Protein AF-A0A9E5TM73-F1 (afdb_monomer_lite)

Foldseek 3Di:
DDDDDDDDDDDDDDDDDDDDDDDDDDPDPDDPWQVVVVVVVVPDPPPDPPPFDDAAAPALPPDPDCVAQFPVGQLAQDLPPLDRGDVVSLVVVLSHQEYECQVLQPLQVCQDLVPDCQEQVPDDDSPDSGSNNPDVLVVLSSCQSSVHAYEYEDRQNHDLVNLLVSLQSCVVRHDLQHAYEYAHGPPLLDVVGNSVVVLLVVLVVVCVDPDSNLSSLCSRLLVLLSSLVSNCVNCPVNCVVHYAREYEDEQLCVVSVVSSVVQLVDCVSRVVSDDGQAYEYEQEFQQPPLEPVSSVVRVVVSVVSQVNVVVSCVVVNHHYYYNHYTYDHDDDNRPDDD

pLDDT: mean 77.12, std 26.38, range [19.75, 98.81]

Structure (mmCIF, N/CA/C/O backbone):
data_AF-A0A9E5TM73-F1
#
_entry.id   AF-A0A9E5TM73-F1
#
loop_
_atom_site.group_PDB
_atom_site.id
_atom_site.type_symbol
_atom_site.label_atom_id
_atom_site.label_alt_id
_atom_site.label_comp_id
_atom_site.label_asym_id
_atom_site.label_entity_id
_atom_site.label_seq_id
_atom_site.pdbx_PDB_ins_code
_atom_site.Cartn_x
_atom_site.Cartn_y
_atom_site.Cartn_z
_atom_site.occupancy
_atom_site.B_iso_or_equiv
_atom_site.auth_seq_id
_atom_site.auth_comp_id
_atom_site.auth_asym_id
_atom_site.auth_atom_id
_atom_site.pdbx_PDB_model_num
ATOM 1 N N . MET A 1 1 ? -26.663 26.015 -1.035 1.00 22.83 1 MET A N 1
ATOM 2 C CA . MET A 1 1 ? -25.760 27.179 -0.916 1.00 22.83 1 MET A CA 1
ATOM 3 C C . MET A 1 1 ? -24.395 26.638 -0.521 1.00 22.83 1 MET A C 1
ATOM 5 O O . MET A 1 1 ? -24.107 26.565 0.666 1.00 22.83 1 MET A O 1
ATOM 9 N N . SER A 1 2 ? -23.625 26.147 -1.497 1.00 20.02 2 SER A N 1
ATOM 10 C CA . SER A 1 2 ? -22.231 25.746 -1.288 1.00 20.02 2 SER A CA 1
ATOM 11 C C . SER A 1 2 ? -21.389 27.013 -1.160 1.00 20.02 2 SER A C 1
ATOM 13 O O . SER A 1 2 ? -21.605 27.988 -1.882 1.00 20.02 2 SER A O 1
ATOM 15 N N . ARG A 1 3 ? -20.498 27.046 -0.172 1.00 20.12 3 ARG A N 1
ATOM 16 C CA . ARG A 1 3 ? -19.469 28.076 -0.052 1.00 20.12 3 ARG A CA 1
ATOM 17 C C . ARG A 1 3 ? -18.164 27.428 -0.475 1.00 20.12 3 ARG A C 1
ATOM 19 O O . ARG A 1 3 ? -17.442 26.898 0.358 1.00 20.12 3 ARG A O 1
ATOM 26 N N . ASP A 1 4 ? -17.924 27.457 -1.774 1.00 20.89 4 ASP A N 1
ATOM 27 C CA . ASP A 1 4 ? -16.650 27.079 -2.365 1.00 20.89 4 ASP A CA 1
ATOM 28 C C . ASP A 1 4 ? -15.688 28.258 -2.152 1.00 20.89 4 ASP A C 1
ATOM 30 O O . ASP A 1 4 ? -15.852 29.334 -2.734 1.00 20.89 4 ASP A O 1
ATOM 34 N N . CYS A 1 5 ? -14.734 28.106 -1.232 1.00 19.75 5 CYS A N 1
ATOM 35 C CA . CYS A 1 5 ? -13.672 29.088 -1.027 1.00 19.75 5 CYS A CA 1
ATOM 36 C C . CYS A 1 5 ? -12.605 28.904 -2.111 1.00 19.75 5 CYS A C 1
ATOM 38 O O . CYS A 1 5 ? -11.682 28.111 -1.959 1.00 19.75 5 CYS A O 1
ATOM 40 N N . PHE A 1 6 ? -12.727 29.664 -3.197 1.00 20.22 6 PHE A N 1
ATOM 41 C CA . PHE A 1 6 ? -11.641 29.884 -4.148 1.00 20.22 6 PHE A CA 1
ATOM 42 C C . PHE A 1 6 ? -10.677 30.936 -3.588 1.00 20.22 6 PHE A C 1
ATOM 44 O O . PHE A 1 6 ? -11.097 32.043 -3.249 1.00 20.22 6 PHE A O 1
ATOM 51 N N . VAL A 1 7 ? -9.383 30.624 -3.538 1.00 21.64 7 VAL A N 1
ATOM 52 C CA . VAL A 1 7 ? -8.328 31.632 -3.370 1.00 21.64 7 VAL A CA 1
ATOM 53 C C . VAL A 1 7 ? -7.552 31.701 -4.681 1.00 21.64 7 VAL A C 1
ATOM 55 O O . VAL A 1 7 ? -6.692 30.870 -4.956 1.00 21.64 7 VAL A O 1
ATOM 58 N N . CYS A 1 8 ? -7.885 32.691 -5.509 1.00 20.03 8 CYS A N 1
ATOM 59 C CA . CYS A 1 8 ? -7.082 33.074 -6.667 1.00 20.03 8 CYS A CA 1
ATOM 60 C C . CYS A 1 8 ? -5.959 34.005 -6.193 1.00 20.03 8 CYS A C 1
ATOM 62 O O . CYS A 1 8 ? -6.248 35.040 -5.594 1.00 20.03 8 CYS A O 1
ATOM 64 N N . TYR A 1 9 ? -4.699 33.676 -6.484 1.00 22.72 9 TYR A N 1
ATOM 65 C CA . TYR A 1 9 ? -3.576 34.595 -6.281 1.00 22.72 9 TYR A CA 1
ATOM 66 C C . TYR A 1 9 ? -3.226 35.281 -7.608 1.00 22.72 9 TYR A C 1
ATOM 68 O O . TYR A 1 9 ? -2.842 34.616 -8.574 1.00 22.72 9 TYR A O 1
ATOM 76 N N . THR A 1 10 ? -3.369 36.606 -7.665 1.00 21.81 10 THR A N 1
ATOM 77 C CA . THR A 1 10 ? -2.866 37.454 -8.759 1.00 21.81 10 THR A CA 1
ATOM 78 C C . THR A 1 10 ? -1.525 38.087 -8.360 1.00 21.81 10 THR A C 1
ATOM 80 O O . THR A 1 10 ? -1.358 38.428 -7.192 1.00 21.81 10 THR A O 1
ATOM 83 N N . PRO A 1 11 ? -0.558 38.257 -9.281 1.00 25.53 11 PRO A N 1
ATOM 84 C CA . PRO A 1 11 ? 0.863 38.382 -8.947 1.00 25.53 11 PRO A CA 1
ATOM 85 C C . PRO A 1 11 ? 1.368 39.824 -8.753 1.00 25.53 11 PRO A C 1
ATOM 87 O O . PRO A 1 11 ? 2.535 40.101 -9.008 1.00 25.53 11 PRO A O 1
ATOM 90 N N . GLU A 1 12 ? 0.535 40.751 -8.292 1.00 25.98 12 GLU A N 1
ATOM 91 C CA . GLU A 1 12 ? 0.949 42.145 -8.091 1.00 25.98 12 GLU A CA 1
ATOM 92 C C . GLU A 1 12 ? 0.552 42.615 -6.693 1.00 25.98 12 GLU A C 1
ATOM 94 O O . GLU A 1 12 ? -0.538 43.135 -6.510 1.00 25.98 12 GLU A O 1
ATOM 99 N N . GLU A 1 13 ? 1.416 42.358 -5.708 1.00 25.88 13 GLU A N 1
ATOM 100 C CA . GLU A 1 13 ? 1.739 43.244 -4.575 1.00 25.88 13 GLU A CA 1
ATOM 101 C C . GLU A 1 13 ? 2.661 42.489 -3.601 1.00 25.88 13 GLU A C 1
ATOM 103 O O . GLU A 1 13 ? 2.323 41.442 -3.050 1.00 25.88 13 GLU A O 1
ATOM 108 N N . HIS A 1 14 ? 3.876 43.012 -3.441 1.00 32.72 14 HIS A N 1
ATOM 109 C CA . HIS A 1 14 ? 4.828 42.569 -2.432 1.00 32.72 14 HIS A CA 1
ATOM 110 C C . HIS A 1 14 ? 4.397 43.081 -1.052 1.00 32.72 14 HIS A C 1
ATOM 112 O O . HIS A 1 14 ? 4.092 44.261 -0.900 1.00 32.72 14 HIS A O 1
ATOM 118 N N . ASP A 1 15 ? 4.479 42.186 -0.068 1.00 30.39 15 ASP A N 1
ATOM 119 C CA . ASP A 1 15 ? 4.420 42.416 1.375 1.00 30.39 15 ASP A CA 1
ATOM 120 C C . ASP A 1 15 ? 3.110 42.959 1.989 1.00 30.39 15 ASP A C 1
ATOM 122 O O . ASP A 1 15 ? 2.537 43.969 1.597 1.00 30.39 15 ASP A O 1
ATOM 126 N N . VAL A 1 16 ? 2.744 42.317 3.110 1.00 24.86 16 VAL A N 1
ATOM 127 C CA . VAL A 1 16 ? 1.696 42.642 4.101 1.00 24.86 16 VAL A CA 1
ATOM 128 C C . VAL A 1 16 ? 0.337 41.943 3.911 1.00 24.86 16 VAL A C 1
ATOM 130 O O . VAL A 1 16 ? -0.612 42.472 3.338 1.00 24.86 16 VAL A O 1
ATOM 133 N N . MET A 1 17 ? 0.173 40.803 4.594 1.00 27.42 17 MET A N 1
ATOM 134 C CA . MET A 1 17 ? -1.145 40.260 4.941 1.00 27.42 17 MET A CA 1
ATOM 135 C C . MET A 1 17 ? -1.747 41.101 6.086 1.00 27.42 17 MET A C 1
ATOM 137 O O . MET A 1 17 ? -1.344 40.985 7.244 1.00 27.42 17 MET A O 1
ATOM 141 N N . ARG A 1 18 ? -2.699 41.994 5.778 1.00 21.70 18 ARG A N 1
ATOM 142 C CA . ARG A 1 18 ? -3.493 42.706 6.796 1.00 21.70 18 ARG A CA 1
ATOM 143 C C . ARG A 1 18 ? -4.677 41.846 7.229 1.00 21.70 18 ARG A C 1
ATOM 145 O O . ARG A 1 18 ? -5.635 41.693 6.479 1.00 21.70 18 ARG A O 1
ATOM 152 N N . ILE A 1 19 ? -4.650 41.368 8.471 1.00 29.66 19 ILE A N 1
ATOM 153 C CA . ILE A 1 19 ? -5.832 40.828 9.153 1.00 29.66 19 ILE A CA 1
ATOM 154 C C . ILE A 1 19 ? -6.394 41.941 10.045 1.00 29.66 19 ILE A C 1
ATOM 156 O O . ILE A 1 19 ? -5.686 42.510 10.878 1.00 29.66 19 ILE A O 1
ATOM 160 N N . GLY A 1 20 ? -7.654 42.313 9.817 1.00 23.33 20 GLY A N 1
ATOM 161 C CA . GLY A 1 20 ? -8.336 43.377 10.550 1.00 23.33 20 GLY A CA 1
ATOM 162 C C . GLY A 1 20 ? -8.485 43.077 12.047 1.00 23.33 20 GLY A C 1
ATOM 163 O O . GLY A 1 20 ? -8.916 41.997 12.432 1.00 23.33 20 GLY A O 1
ATOM 164 N N . ASN A 1 21 ? -8.161 44.097 12.848 1.00 24.83 21 ASN A N 1
ATOM 165 C CA . ASN A 1 21 ? -8.381 44.292 14.285 1.00 24.83 21 ASN A CA 1
ATOM 166 C C . ASN A 1 21 ? -7.853 43.229 15.266 1.00 24.83 21 ASN A C 1
ATOM 168 O O . ASN A 1 21 ? -8.604 42.505 15.908 1.00 24.83 21 ASN A O 1
ATOM 172 N N . GLY A 1 22 ? -6.549 43.341 15.537 1.00 30.34 22 GLY A N 1
ATOM 173 C CA . GLY A 1 22 ? -6.088 43.547 16.912 1.00 30.34 22 GLY A CA 1
ATOM 174 C C . GLY A 1 22 ? -5.935 42.304 17.779 1.00 30.34 22 GLY A C 1
ATOM 175 O O . GLY A 1 22 ? -6.612 42.193 18.794 1.00 30.34 22 GLY A O 1
ATOM 176 N N . SER A 1 23 ? -4.989 41.430 17.433 1.00 23.12 23 SER A N 1
ATOM 177 C CA . SER A 1 23 ? -4.143 40.670 18.372 1.00 23.12 23 SER A CA 1
ATOM 178 C C . SER A 1 23 ? -3.003 40.008 17.593 1.00 23.12 23 SER A C 1
ATOM 180 O O . SER A 1 23 ? -3.211 39.467 16.512 1.00 23.12 23 SER A O 1
ATOM 182 N N . VAL A 1 24 ? -1.780 40.102 18.117 1.00 25.86 24 VAL A N 1
ATOM 183 C CA . VAL A 1 24 ? -0.558 39.564 17.503 1.00 25.86 24 VAL A CA 1
ATOM 184 C C . VAL A 1 24 ? -0.622 38.034 17.518 1.00 25.86 24 VAL A C 1
ATOM 186 O O . VAL A 1 24 ? -0.497 37.429 18.581 1.00 25.86 24 VAL A O 1
ATOM 189 N N . ALA A 1 25 ? -0.810 37.400 16.360 1.00 23.27 25 ALA A N 1
ATOM 190 C CA . ALA A 1 25 ? -0.702 35.951 16.229 1.00 23.27 25 ALA A CA 1
ATOM 191 C C . ALA A 1 25 ? 0.752 35.576 15.914 1.00 23.27 25 ALA A C 1
ATOM 193 O O . ALA A 1 25 ? 1.298 35.954 14.877 1.00 23.27 25 ALA A O 1
ATOM 194 N N . ARG A 1 26 ? 1.389 34.832 16.826 1.00 23.28 26 ARG A N 1
ATOM 195 C CA . ARG A 1 26 ? 2.590 34.055 16.508 1.00 23.28 26 ARG A CA 1
ATOM 196 C C . ARG A 1 26 ? 2.224 33.111 15.367 1.00 23.28 26 ARG A C 1
ATOM 198 O O . ARG A 1 26 ? 1.316 32.304 15.525 1.00 23.28 26 ARG A O 1
ATOM 205 N N . VAL A 1 27 ? 2.925 33.228 14.245 1.00 24.06 27 VAL A N 1
ATOM 206 C CA . VAL A 1 27 ? 2.837 32.288 13.126 1.00 24.06 27 VAL A CA 1
ATOM 207 C C . VAL A 1 27 ? 3.314 30.930 13.638 1.00 24.06 27 VAL A C 1
ATOM 209 O O . VAL A 1 27 ? 4.510 30.704 13.819 1.00 24.06 27 VAL A O 1
ATOM 212 N N . THR A 1 28 ? 2.373 30.053 13.972 1.00 23.91 28 THR A N 1
ATOM 213 C CA . THR A 1 28 ? 2.652 28.651 14.269 1.00 23.91 28 THR A CA 1
ATOM 214 C C . THR A 1 28 ? 2.965 27.928 12.964 1.00 23.91 28 THR A C 1
ATOM 216 O O . THR A 1 28 ? 2.213 28.007 11.994 1.00 23.91 28 THR A O 1
ATOM 219 N N . LYS A 1 29 ? 4.127 27.266 12.961 1.00 29.50 29 LYS A N 1
ATOM 220 C CA . LYS A 1 29 ? 4.599 26.303 11.960 1.00 29.50 29 LYS A CA 1
ATOM 221 C C . LYS A 1 29 ? 3.460 25.350 11.567 1.00 29.50 29 LYS A C 1
ATOM 223 O O . LYS A 1 29 ? 2.800 24.831 12.459 1.00 29.50 29 LYS A O 1
ATOM 228 N N . GLY A 1 30 ? 3.240 25.135 10.270 1.00 29.09 30 GLY A N 1
ATOM 229 C CA . GLY A 1 30 ? 2.334 24.081 9.788 1.00 29.09 30 GLY A CA 1
ATOM 230 C C . GLY A 1 30 ? 1.572 24.381 8.495 1.00 29.09 30 GLY A C 1
ATOM 231 O O . GLY A 1 30 ? 1.134 23.452 7.834 1.00 29.09 30 GLY A O 1
ATOM 232 N N . LEU A 1 31 ? 1.435 25.647 8.080 1.00 30.66 31 LEU A N 1
ATOM 233 C CA . LEU A 1 31 ? 0.553 25.996 6.948 1.00 30.66 31 LEU A CA 1
ATOM 234 C C . LEU A 1 31 ? 1.250 26.193 5.587 1.00 30.66 31 LEU A C 1
ATOM 236 O O . LEU A 1 31 ? 0.582 26.515 4.608 1.00 30.66 31 LEU A O 1
ATOM 240 N N . PHE A 1 32 ? 2.576 26.046 5.503 1.00 28.55 32 PHE A N 1
ATOM 241 C CA . PHE A 1 32 ? 3.330 26.390 4.284 1.00 28.55 32 PHE A CA 1
ATOM 242 C C . PHE A 1 32 ? 3.637 25.199 3.358 1.00 28.55 32 PHE A C 1
ATOM 244 O O . PHE A 1 32 ? 3.937 25.415 2.189 1.00 28.55 32 PHE A O 1
ATOM 251 N N . VAL A 1 33 ? 3.512 23.959 3.843 1.00 34.06 33 VAL A N 1
ATOM 252 C CA . VAL A 1 33 ? 4.102 22.771 3.193 1.00 34.06 33 VAL A CA 1
ATOM 253 C C . VAL A 1 33 ? 3.207 22.140 2.111 1.00 34.06 33 VAL A C 1
ATOM 255 O O . VAL A 1 33 ? 3.716 21.536 1.174 1.00 34.06 33 VAL A O 1
ATOM 258 N N . LEU A 1 34 ? 1.883 22.341 2.145 1.00 33.16 34 LEU A N 1
ATOM 259 C CA . LEU A 1 34 ? 0.960 21.717 1.173 1.00 33.16 34 LEU A CA 1
ATOM 260 C C . LEU A 1 34 ? 0.452 22.673 0.076 1.00 33.16 34 LEU A C 1
ATOM 262 O O . LEU A 1 34 ? -0.030 22.248 -0.974 1.00 33.16 34 LEU A O 1
ATOM 266 N N . SER A 1 35 ? 0.574 23.981 0.302 1.00 31.80 35 SER A N 1
ATOM 267 C CA . SER A 1 35 ? -0.001 25.030 -0.550 1.00 31.80 35 SER A CA 1
ATOM 268 C C . SER A 1 35 ? 0.623 25.079 -1.949 1.00 31.80 35 SER A C 1
ATOM 270 O O . SER A 1 35 ? -0.026 25.501 -2.902 1.00 31.80 35 SER A O 1
ATOM 272 N N . VAL A 1 36 ? 1.878 24.644 -2.093 1.00 31.69 36 VAL A N 1
ATOM 273 C CA . VAL A 1 36 ? 2.637 24.773 -3.348 1.00 31.69 36 VAL A CA 1
ATOM 274 C C . VAL A 1 36 ? 2.228 23.717 -4.385 1.00 31.69 36 VAL A C 1
ATOM 276 O O . VAL A 1 36 ? 2.100 24.049 -5.564 1.00 31.69 36 VAL A O 1
ATOM 279 N N . LEU A 1 37 ? 1.910 22.487 -3.963 1.00 32.47 37 LEU A N 1
ATOM 280 C CA . LEU A 1 37 ? 1.469 21.416 -4.871 1.00 32.47 37 LEU A CA 1
ATOM 281 C C . LEU A 1 37 ? 0.062 21.669 -5.436 1.00 32.47 37 LEU A C 1
ATOM 283 O O . LEU A 1 37 ? -0.178 21.455 -6.626 1.00 32.47 37 LEU A O 1
ATOM 287 N N . VAL A 1 38 ? -0.846 22.212 -4.616 1.00 33.12 38 VAL A N 1
ATOM 288 C CA . VAL A 1 38 ? -2.198 22.583 -5.064 1.00 33.12 38 VAL A CA 1
ATOM 289 C C . VAL A 1 38 ? -2.146 23.756 -6.050 1.00 33.12 38 VAL A C 1
ATOM 291 O O . VAL A 1 38 ? -2.847 23.741 -7.056 1.00 33.12 38 VAL A O 1
ATOM 294 N N . VAL A 1 39 ? -1.283 24.756 -5.832 1.00 29.34 39 VAL A N 1
ATOM 295 C CA . VAL A 1 39 ? -1.221 25.950 -6.700 1.00 29.34 39 VAL A CA 1
ATOM 296 C C . VAL A 1 39 ? -0.604 25.652 -8.075 1.00 29.34 39 VAL A C 1
ATOM 298 O O . VAL A 1 39 ? -1.011 26.259 -9.068 1.00 29.34 39 VAL A O 1
ATOM 301 N N . ALA A 1 40 ? 0.320 24.694 -8.174 1.00 28.70 40 ALA A N 1
ATOM 302 C CA . ALA A 1 40 ? 0.932 24.318 -9.450 1.00 28.70 40 ALA A CA 1
ATOM 303 C C . ALA A 1 40 ? -0.016 23.512 -10.355 1.00 28.70 40 ALA A C 1
ATOM 305 O O . ALA A 1 40 ? -0.070 23.755 -11.562 1.00 28.70 40 ALA A O 1
ATOM 306 N N . CYS A 1 41 ? -0.842 22.639 -9.767 1.00 29.48 41 CYS A N 1
ATOM 307 C CA . CYS A 1 41 ? -1.842 21.859 -10.503 1.00 29.48 41 CYS A CA 1
ATOM 308 C C . CYS A 1 41 ? -3.030 22.704 -11.004 1.00 29.48 41 CYS A C 1
ATOM 310 O O . CYS A 1 41 ? -3.736 22.286 -11.915 1.00 29.48 41 CYS A O 1
ATOM 312 N N . VAL A 1 42 ? -3.238 23.912 -10.464 1.00 29.97 42 VAL A N 1
ATOM 313 C CA . VAL A 1 42 ? -4.341 24.817 -10.854 1.00 29.97 42 VAL A CA 1
ATOM 314 C C . VAL A 1 42 ? -4.009 25.660 -12.101 1.00 29.97 42 VAL A C 1
ATOM 316 O O . VAL A 1 42 ? -4.908 26.244 -12.706 1.00 29.97 42 VAL A O 1
ATOM 319 N N . ARG A 1 43 ? -2.740 25.724 -12.539 1.00 26.42 43 ARG A N 1
ATOM 320 C CA . ARG A 1 43 ? -2.352 26.466 -13.762 1.00 26.42 43 ARG A CA 1
ATOM 321 C C . ARG A 1 43 ? -2.387 25.643 -15.050 1.00 26.42 43 ARG A C 1
ATOM 323 O O . ARG A 1 43 ? -2.398 26.241 -16.126 1.00 26.42 43 ARG A O 1
ATOM 330 N N . ALA A 1 44 ? -2.447 24.317 -14.965 1.00 27.25 44 ALA A N 1
ATOM 331 C CA . ALA A 1 44 ? -2.786 23.467 -16.102 1.00 27.25 44 ALA A CA 1
ATOM 332 C C . ALA A 1 44 ? -4.303 23.215 -16.082 1.00 27.25 44 ALA A C 1
ATOM 334 O O . ALA A 1 44 ? -4.854 22.988 -15.005 1.00 27.25 44 ALA A O 1
ATOM 335 N N . PRO A 1 45 ? -5.017 23.255 -17.220 1.00 23.77 45 PRO A N 1
ATOM 336 C CA . PRO A 1 45 ? -6.432 22.913 -17.257 1.00 23.77 45 PRO A CA 1
ATOM 337 C C . PRO A 1 45 ? -6.588 21.395 -17.077 1.00 23.77 45 PRO A C 1
ATOM 339 O O . PRO A 1 45 ? -6.854 20.669 -18.029 1.00 23.77 45 PRO A O 1
ATOM 342 N N . LEU A 1 46 ? -6.424 20.906 -15.848 1.00 31.41 46 LEU A N 1
ATOM 343 C CA . LEU A 1 46 ? -6.849 19.575 -15.434 1.00 31.41 46 LEU A CA 1
ATOM 344 C C . LEU A 1 46 ? -8.365 19.625 -15.240 1.00 31.41 46 LEU A C 1
ATOM 346 O O . LEU A 1 46 ? -8.887 19.725 -14.132 1.00 31.41 46 LEU A O 1
ATOM 350 N N . ALA A 1 47 ? -9.096 19.625 -16.351 1.00 24.42 47 ALA A N 1
ATOM 351 C CA . ALA A 1 47 ? -10.526 19.394 -16.309 1.00 24.42 47 ALA A CA 1
ATOM 352 C C . ALA A 1 47 ? -10.754 17.951 -15.816 1.00 24.42 47 ALA A C 1
ATOM 354 O O . ALA A 1 47 ? -10.445 17.009 -16.540 1.00 24.42 47 ALA A O 1
ATOM 355 N N . HIS A 1 48 ? -11.342 17.813 -14.621 1.00 25.41 48 HIS A N 1
ATOM 356 C CA . HIS A 1 48 ? -11.859 16.574 -14.002 1.00 25.41 48 HIS A CA 1
ATOM 357 C C . HIS A 1 48 ? -10.906 15.714 -13.150 1.00 25.41 48 HIS A C 1
ATOM 359 O O . HIS A 1 48 ? -11.214 14.550 -12.905 1.00 25.41 48 HIS A O 1
ATOM 365 N N . ALA A 1 49 ? -9.809 16.257 -12.616 1.00 27.03 49 ALA A N 1
ATOM 366 C CA . ALA A 1 49 ? -9.083 15.564 -11.548 1.00 27.03 49 ALA A CA 1
ATOM 367 C C . ALA A 1 49 ? -9.697 15.908 -10.176 1.00 27.03 49 ALA A C 1
ATOM 369 O O . ALA A 1 49 ? -9.341 16.918 -9.572 1.00 27.03 49 ALA A O 1
ATOM 370 N N . ASP A 1 50 ? -10.610 15.070 -9.679 1.00 25.88 50 ASP A N 1
ATOM 371 C CA . ASP A 1 50 ? -10.991 15.046 -8.258 1.00 25.88 50 ASP A CA 1
ATOM 372 C C . ASP A 1 50 ? -9.790 14.541 -7.428 1.00 25.88 50 ASP A C 1
ATOM 374 O O . ASP A 1 50 ? -9.760 13.401 -6.972 1.00 25.88 50 ASP A O 1
ATOM 378 N N . MET A 1 51 ? -8.752 15.365 -7.250 1.00 27.23 51 MET A N 1
ATOM 379 C CA . MET A 1 51 ? -7.722 15.111 -6.239 1.00 27.23 51 MET A CA 1
ATOM 380 C C . MET A 1 51 ? -8.184 15.712 -4.913 1.00 27.23 51 MET A C 1
ATOM 382 O O . MET A 1 51 ? -7.971 16.892 -4.631 1.00 27.23 51 MET A O 1
ATOM 386 N N . SER A 1 52 ? -8.852 14.900 -4.094 1.00 29.34 52 SER A N 1
ATOM 387 C CA . SER A 1 52 ? -9.128 15.238 -2.698 1.00 29.34 52 SER A CA 1
ATOM 388 C C . SER A 1 52 ? -7.813 15.385 -1.928 1.00 29.34 52 SER A C 1
ATOM 390 O O . SER A 1 52 ? -6.939 14.525 -2.016 1.00 29.34 52 SER A O 1
ATOM 392 N N . VAL A 1 53 ? -7.683 16.470 -1.163 1.00 35.31 53 VAL A N 1
ATOM 393 C CA . VAL A 1 53 ? -6.522 16.758 -0.313 1.00 35.31 53 VAL A CA 1
ATOM 394 C C . VAL A 1 53 ? -6.192 15.578 0.612 1.00 35.31 53 VAL A C 1
ATOM 396 O O . VAL A 1 53 ? -7.048 15.101 1.363 1.00 35.31 53 VAL A O 1
ATOM 399 N N . GLY A 1 54 ? -4.910 15.203 0.595 1.00 43.59 54 GLY A N 1
ATOM 400 C CA . GLY A 1 54 ? -4.167 14.724 1.754 1.00 43.59 54 GLY A CA 1
ATOM 401 C C . GLY A 1 54 ? -4.128 13.211 1.937 1.00 43.59 54 GLY A C 1
ATOM 402 O O . GLY A 1 54 ? -5.034 12.647 2.551 1.00 43.59 54 GLY A O 1
ATOM 403 N N . ILE A 1 55 ? -3.028 12.596 1.503 1.00 47.88 55 ILE A N 1
ATOM 404 C CA . ILE A 1 55 ? -2.502 11.403 2.168 1.00 47.88 55 ILE A CA 1
ATOM 405 C C . ILE A 1 55 ? -1.708 11.915 3.362 1.00 47.88 55 ILE A C 1
ATOM 407 O O . ILE A 1 55 ? -0.736 12.647 3.191 1.00 47.88 55 ILE A O 1
ATOM 411 N N . GLY A 1 56 ? -2.174 11.609 4.568 1.00 49.31 56 GLY A N 1
ATOM 412 C CA . GLY A 1 56 ? -1.371 11.823 5.762 1.00 49.31 56 GLY A CA 1
ATOM 413 C C . GLY A 1 56 ? -0.428 10.642 5.900 1.00 49.31 56 GLY A C 1
ATOM 414 O O . GLY A 1 56 ? -0.893 9.561 6.258 1.00 49.31 56 GLY A O 1
ATOM 415 N N . CYS A 1 57 ? 0.861 10.817 5.609 1.00 50.78 57 CYS A N 1
ATOM 416 C CA . CYS A 1 57 ? 1.863 9.896 6.135 1.00 50.78 57 CYS A CA 1
ATOM 417 C C . CYS A 1 57 ? 1.906 10.144 7.637 1.00 50.78 57 CYS A C 1
ATOM 419 O O . CYS A 1 57 ? 2.230 11.250 8.076 1.00 50.78 57 CYS A O 1
ATOM 421 N N . CYS A 1 58 ? 1.490 9.159 8.428 1.00 46.81 58 CYS A N 1
ATOM 422 C CA . CYS A 1 58 ? 1.518 9.249 9.885 1.00 46.81 58 CYS A CA 1
ATOM 423 C C . CYS A 1 58 ? 2.959 9.102 10.403 1.00 46.81 58 CYS A C 1
ATOM 425 O O . CYS A 1 58 ? 3.243 8.218 11.208 1.00 46.81 58 CYS A O 1
ATOM 427 N N . ASP A 1 59 ? 3.861 9.952 9.917 1.00 45.78 59 ASP A N 1
ATOM 428 C CA . ASP A 1 59 ? 5.287 9.876 10.175 1.00 45.78 59 ASP A CA 1
ATOM 429 C C . ASP A 1 59 ? 5.656 10.543 11.502 1.00 45.78 59 ASP A C 1
ATOM 431 O O . ASP A 1 59 ? 5.388 11.721 11.751 1.00 45.78 59 ASP A O 1
ATOM 435 N N . HIS A 1 60 ? 6.328 9.780 12.358 1.00 37.41 60 HIS A N 1
ATOM 436 C CA . HIS A 1 60 ? 6.810 10.222 13.658 1.00 37.41 60 HIS A CA 1
ATOM 437 C C . HIS A 1 60 ? 8.105 11.071 13.585 1.00 37.41 60 HIS A C 1
ATOM 439 O O . HIS A 1 60 ? 8.564 11.578 14.615 1.00 37.41 60 HIS A O 1
ATOM 445 N N . ARG A 1 61 ? 8.742 11.175 12.409 1.00 38.62 61 ARG A N 1
ATOM 446 C CA . ARG A 1 61 ? 10.056 11.799 12.157 1.00 38.62 61 ARG A CA 1
ATOM 447 C C . ARG A 1 61 ? 9.987 13.061 11.280 1.00 38.62 61 ARG A C 1
ATOM 449 O O . ARG A 1 61 ? 10.847 13.923 11.448 1.00 38.62 61 ARG A O 1
ATOM 456 N N . TRP A 1 62 ? 8.993 13.204 10.399 1.00 39.09 62 TRP A N 1
ATOM 457 C CA . TRP A 1 62 ? 9.007 14.233 9.338 1.00 39.09 62 TRP A CA 1
ATOM 458 C C . TRP A 1 62 ? 8.008 15.377 9.529 1.00 39.09 62 TRP A C 1
ATOM 460 O O . TRP A 1 62 ? 8.136 16.422 8.893 1.00 39.09 62 TRP A O 1
ATOM 470 N N . TRP A 1 63 ? 7.071 15.241 10.470 1.00 33.31 63 TRP A N 1
ATOM 471 C CA . TRP A 1 63 ? 6.177 16.322 10.876 1.00 33.31 63 TRP A CA 1
ATOM 472 C C . TRP A 1 63 ? 6.372 16.656 12.357 1.00 33.31 63 TRP A C 1
ATOM 474 O O . TRP A 1 63 ? 6.562 15.797 13.217 1.00 33.31 63 TRP A O 1
ATOM 484 N N . SER A 1 64 ? 6.395 17.948 12.666 1.00 35.00 64 SER A N 1
ATOM 485 C CA . SER A 1 64 ? 6.774 18.495 13.967 1.00 35.00 64 SER A CA 1
ATOM 486 C C . SER A 1 64 ? 6.068 17.850 15.175 1.00 35.00 64 SER A C 1
ATOM 488 O O . SER A 1 64 ? 4.849 17.838 15.253 1.00 35.00 64 SER A O 1
ATOM 490 N N . ALA A 1 65 ? 6.849 17.467 16.191 1.00 33.28 65 ALA A N 1
ATOM 491 C CA . ALA A 1 65 ? 6.455 17.358 17.605 1.00 33.28 65 ALA A CA 1
ATOM 492 C C . ALA A 1 65 ? 5.368 16.341 18.027 1.00 33.28 65 ALA A C 1
ATOM 494 O O . ALA A 1 65 ? 5.032 16.314 19.215 1.00 33.28 65 ALA A O 1
ATOM 495 N N . VAL A 1 66 ? 4.889 15.449 17.155 1.00 47.44 66 VAL A N 1
ATOM 496 C CA . VAL A 1 66 ? 4.002 14.343 17.570 1.00 47.44 66 VAL A CA 1
ATOM 497 C C . VAL A 1 66 ? 4.585 12.986 17.176 1.00 47.44 66 VAL A C 1
ATOM 499 O O . VAL A 1 66 ? 3.922 12.154 16.580 1.00 47.44 66 VAL A O 1
ATOM 502 N N . ALA A 1 67 ? 5.826 12.724 17.599 1.00 61.00 67 ALA A N 1
ATOM 503 C CA . ALA A 1 67 ? 6.481 11.410 17.487 1.00 61.00 67 ALA A CA 1
ATOM 504 C C . ALA A 1 67 ? 5.743 10.270 18.231 1.00 61.00 67 ALA A C 1
ATOM 506 O O . ALA A 1 67 ? 6.181 9.125 18.235 1.00 61.00 67 ALA A O 1
ATOM 507 N N . ASP A 1 68 ? 4.650 10.601 18.914 1.00 77.38 68 ASP A N 1
ATOM 508 C CA . ASP A 1 68 ? 3.866 9.708 19.743 1.00 77.38 68 ASP A CA 1
ATOM 509 C C . ASP A 1 68 ? 2.394 10.142 19.684 1.00 77.38 68 ASP A C 1
ATOM 511 O O . ASP A 1 68 ? 2.064 11.213 20.221 1.00 77.38 68 ASP A O 1
ATOM 515 N N . PRO A 1 69 ? 1.503 9.363 19.047 1.00 85.19 69 PRO A N 1
ATOM 516 C CA . PRO A 1 69 ? 0.107 9.749 18.885 1.00 85.19 69 PRO A CA 1
ATOM 517 C C . PRO A 1 69 ? -0.687 9.640 20.197 1.00 85.19 69 PRO A C 1
ATOM 519 O O . PRO A 1 69 ? -1.791 10.180 20.288 1.00 85.19 69 PRO A O 1
ATOM 522 N N . PHE A 1 70 ? -0.144 8.989 21.231 1.00 88.75 70 PHE A N 1
ATOM 523 C CA . PHE A 1 70 ? -0.868 8.646 22.452 1.00 88.75 70 PHE A CA 1
ATOM 524 C C . PHE A 1 70 ? -0.699 9.682 23.570 1.00 88.75 70 PHE A C 1
ATOM 526 O O . PHE A 1 70 ? 0.351 10.313 23.712 1.00 88.75 70 PHE A O 1
ATOM 533 N N . LYS A 1 71 ? -1.739 9.862 24.396 1.00 90.69 71 LYS A N 1
ATOM 534 C CA . LYS A 1 71 ? -1.783 10.841 25.503 1.00 90.69 71 LYS A CA 1
ATOM 535 C C . LYS A 1 71 ? -0.706 10.588 26.562 1.00 90.69 71 LYS A C 1
ATOM 537 O O . LYS A 1 71 ? -0.002 11.522 26.937 1.00 90.69 71 LYS A O 1
ATOM 542 N N . ASP A 1 72 ? -0.570 9.333 26.986 1.00 88.56 72 ASP A N 1
ATOM 543 C CA . ASP A 1 72 ? 0.326 8.897 28.074 1.00 88.56 72 ASP A CA 1
ATOM 544 C C . ASP A 1 72 ? 1.653 8.307 27.567 1.00 88.56 72 ASP A C 1
ATOM 546 O O . ASP A 1 72 ? 2.478 7.790 28.327 1.00 88.56 72 ASP A O 1
ATOM 550 N N . GLY A 1 73 ? 1.855 8.418 26.260 1.00 87.25 73 GLY A N 1
ATOM 551 C CA . GLY A 1 73 ? 2.989 7.902 25.528 1.00 87.25 73 GLY A CA 1
ATOM 552 C C . GLY A 1 73 ? 2.825 6.457 25.055 1.00 87.25 73 GLY A C 1
ATOM 553 O O . GLY A 1 73 ? 2.087 5.666 25.648 1.00 87.25 73 GLY A O 1
ATOM 554 N N . TYR A 1 74 ? 3.538 6.088 23.993 1.00 85.94 74 TYR A N 1
ATOM 555 C CA . TYR A 1 74 ? 3.441 4.777 23.353 1.00 85.94 74 TYR A CA 1
ATOM 556 C C . TYR A 1 74 ? 3.856 3.623 24.280 1.00 85.94 74 TYR A C 1
ATOM 558 O O . TYR A 1 74 ? 3.489 2.480 24.023 1.00 85.94 74 TYR A O 1
ATOM 566 N N . GLN A 1 75 ? 4.599 3.889 25.363 1.00 88.06 75 GLN A N 1
ATOM 567 C CA . GLN A 1 75 ? 4.956 2.891 26.383 1.00 88.06 75 GLN A CA 1
ATOM 568 C C . GLN A 1 75 ? 3.876 2.677 27.459 1.00 88.06 75 GLN A C 1
ATOM 570 O O . GLN A 1 75 ? 4.068 1.848 28.345 1.00 88.06 75 GLN A O 1
ATOM 575 N N . ASN A 1 76 ? 2.782 3.449 27.444 1.00 86.81 76 ASN A N 1
ATOM 576 C CA . ASN A 1 76 ? 1.745 3.405 28.482 1.00 86.81 76 ASN A CA 1
ATOM 577 C C . ASN A 1 76 ? 0.323 3.413 27.901 1.00 86.81 76 ASN A C 1
ATOM 579 O O . ASN A 1 76 ? -0.611 3.888 28.548 1.00 86.81 76 ASN A O 1
ATOM 583 N N . VAL A 1 77 ? 0.133 2.902 26.682 1.00 88.00 77 VAL A N 1
ATOM 584 C CA . VAL A 1 77 ? -1.190 2.884 26.043 1.00 88.00 77 VAL A CA 1
ATOM 585 C C . VAL A 1 77 ? -2.120 1.936 26.801 1.00 88.00 77 VAL A C 1
ATOM 587 O O . VAL A 1 77 ? -1.894 0.729 26.849 1.00 88.00 77 VAL A O 1
ATOM 590 N N . ASN A 1 78 ? -3.188 2.473 27.396 1.00 88.19 78 ASN A N 1
ATOM 591 C CA . ASN A 1 78 ? -4.205 1.663 28.058 1.00 88.19 78 ASN A CA 1
ATOM 592 C C . ASN A 1 78 ? -5.100 0.974 27.004 1.00 88.19 78 ASN A C 1
ATOM 594 O O . ASN A 1 78 ? -5.860 1.668 26.326 1.00 88.19 78 ASN A O 1
ATOM 598 N N . PRO A 1 79 ? -5.105 -0.371 26.896 1.00 88.06 79 PRO A N 1
ATOM 599 C CA . PRO A 1 79 ? -5.905 -1.097 25.901 1.00 88.06 79 PRO A CA 1
ATOM 600 C C . PRO A 1 79 ? -7.419 -0.888 26.032 1.00 88.06 79 PRO A C 1
ATOM 602 O O . PRO A 1 79 ? -8.156 -1.144 25.079 1.00 88.06 79 PRO A O 1
ATOM 605 N N . ASN A 1 80 ? -7.879 -0.431 27.200 1.00 88.56 80 ASN A N 1
ATOM 606 C CA . ASN A 1 80 ? -9.289 -0.196 27.495 1.00 88.56 80 ASN A CA 1
ATOM 607 C C . ASN A 1 80 ? -9.696 1.282 27.400 1.00 88.56 80 ASN A C 1
ATOM 609 O O . ASN A 1 80 ? -10.862 1.589 27.643 1.00 88.56 80 ASN A O 1
ATOM 613 N N . ASP A 1 81 ? -8.768 2.200 27.105 1.00 88.38 81 ASP A N 1
ATOM 614 C CA . ASP A 1 81 ? -9.123 3.597 26.852 1.00 88.38 81 ASP A CA 1
ATOM 615 C C . ASP A 1 81 ? -9.762 3.702 25.456 1.00 88.38 81 ASP A C 1
ATOM 617 O O . ASP A 1 81 ? -9.103 3.372 24.467 1.00 88.38 81 ASP A O 1
ATOM 621 N N . PRO A 1 82 ? -11.035 4.129 25.339 1.00 83.62 82 PRO A N 1
ATOM 622 C CA . PRO A 1 82 ? -11.684 4.292 24.042 1.00 83.62 82 PRO A CA 1
ATOM 623 C C . PRO A 1 82 ? -11.116 5.463 23.231 1.00 83.62 82 PRO A C 1
ATOM 625 O O . PRO A 1 82 ? -11.446 5.595 22.063 1.00 83.62 82 PRO A O 1
ATOM 628 N N . ASN A 1 83 ? -10.295 6.340 23.812 1.00 87.56 83 ASN A N 1
ATOM 629 C CA . ASN A 1 83 ? -9.639 7.423 23.088 1.00 87.56 83 ASN A CA 1
ATOM 630 C C . ASN A 1 83 ? -8.231 7.657 23.659 1.00 87.56 83 ASN A C 1
ATOM 632 O O . ASN A 1 83 ? -8.027 8.616 24.408 1.00 87.56 83 ASN A O 1
ATOM 636 N N . PRO A 1 84 ? -7.243 6.819 23.307 1.00 89.81 84 PRO A N 1
ATOM 637 C CA . PRO A 1 84 ? -5.887 6.963 23.822 1.00 89.81 84 PRO A CA 1
ATOM 638 C C . PRO A 1 84 ? -5.082 8.045 23.078 1.00 89.81 84 PRO A C 1
ATOM 640 O O . PRO A 1 84 ? -3.938 8.309 23.447 1.00 89.81 84 PRO A O 1
ATOM 643 N N . PHE A 1 85 ? -5.647 8.680 22.042 1.00 91.50 85 PHE A N 1
ATOM 644 C CA . PHE A 1 85 ? -4.948 9.605 21.147 1.00 91.50 85 PHE A CA 1
ATOM 645 C C . PHE A 1 85 ? -4.947 11.052 21.645 1.00 91.50 85 PHE A C 1
ATOM 647 O O . PHE A 1 85 ? -5.914 11.548 22.224 1.00 91.50 85 PHE A O 1
ATOM 654 N N . LYS A 1 86 ? -3.862 11.783 21.389 1.00 89.75 86 LYS A N 1
ATOM 655 C CA . LYS A 1 86 ? -3.805 13.230 21.639 1.00 89.75 86 LYS A CA 1
ATOM 656 C C . LYS A 1 86 ? -4.839 13.949 20.771 1.00 89.75 86 LYS A C 1
ATOM 658 O O . LYS A 1 86 ? -4.915 13.702 19.575 1.00 89.75 86 LYS A O 1
ATOM 663 N N . GLN A 1 87 ? -5.570 14.910 21.343 1.00 89.81 87 GLN A N 1
ATOM 664 C CA . GLN A 1 87 ? -6.567 15.668 20.576 1.00 89.81 87 GLN A CA 1
ATOM 665 C C . GLN A 1 87 ? -5.938 16.421 19.398 1.00 89.81 87 GLN A C 1
ATOM 667 O O . GLN A 1 87 ? -6.501 16.421 18.317 1.00 89.81 87 GLN A O 1
ATOM 672 N N . THR A 1 88 ? -4.742 16.990 19.574 1.00 84.94 88 THR A N 1
ATOM 673 C CA . THR A 1 88 ? -4.023 17.669 18.484 1.00 84.94 88 THR A CA 1
ATOM 674 C C . THR A 1 88 ? -3.688 16.719 17.338 1.00 84.94 88 THR A C 1
ATOM 676 O O . THR A 1 88 ? -3.800 17.104 16.184 1.00 84.94 88 THR A O 1
ATOM 679 N N . PHE A 1 89 ? -3.337 15.467 17.653 1.00 85.50 89 PHE A N 1
ATOM 680 C CA . PHE A 1 89 ? -3.098 14.438 16.645 1.00 85.50 89 PHE A CA 1
ATOM 681 C C . PHE A 1 89 ? -4.391 14.098 15.893 1.00 85.50 89 PHE A C 1
ATOM 683 O O . PHE A 1 89 ? -4.395 14.069 14.670 1.00 85.50 89 PHE A O 1
ATOM 690 N N . LEU A 1 90 ? -5.510 13.921 16.605 1.00 88.75 90 LEU A N 1
ATOM 691 C CA . LEU A 1 90 ? -6.819 13.699 15.979 1.00 88.75 90 LEU A CA 1
ATOM 692 C C . LEU A 1 90 ? -7.239 14.874 15.083 1.00 88.75 90 LEU A C 1
ATOM 694 O O . LEU A 1 90 ? -7.697 14.657 13.963 1.00 88.75 90 LEU A O 1
ATOM 698 N N . ASP A 1 91 ? -7.056 16.109 15.553 1.00 85.25 91 ASP A N 1
ATOM 699 C CA . ASP A 1 91 ? -7.390 17.320 14.801 1.00 85.25 91 ASP A CA 1
ATOM 700 C C . ASP A 1 91 ? -6.562 17.406 13.507 1.00 85.25 91 ASP A C 1
ATOM 702 O O . ASP A 1 91 ? -7.117 17.694 12.446 1.00 85.25 91 ASP A O 1
ATOM 706 N N . GLU A 1 92 ? -5.265 17.088 13.565 1.00 81.94 92 GLU A N 1
ATOM 707 C CA . GLU A 1 92 ? -4.377 17.018 12.397 1.00 81.94 92 GLU A CA 1
ATOM 708 C C . GLU A 1 92 ? -4.784 15.906 11.429 1.00 81.94 92 GLU A C 1
ATOM 710 O O . GLU A 1 92 ? -4.971 16.164 10.239 1.00 81.94 92 GLU A O 1
ATOM 715 N N . MET A 1 93 ? -5.002 14.687 11.926 1.00 84.44 93 MET A N 1
ATOM 716 C CA . MET A 1 93 ? -5.399 13.551 11.089 1.00 84.44 93 MET A CA 1
ATOM 717 C C . MET A 1 93 ? -6.764 13.780 10.424 1.00 84.44 93 MET A C 1
ATOM 719 O O . MET A 1 93 ? -6.990 13.357 9.292 1.00 84.44 93 MET A O 1
ATOM 723 N N . SER A 1 94 ? -7.665 14.527 11.071 1.00 85.75 94 SER A N 1
ATOM 724 C CA . SER A 1 94 ? -8.977 14.860 10.508 1.00 85.75 94 SER A CA 1
ATOM 725 C C . SER A 1 94 ? -8.916 15.742 9.253 1.00 85.75 94 SER A C 1
ATOM 727 O O . SER A 1 94 ? -9.916 15.830 8.537 1.00 85.75 94 SER A O 1
ATOM 729 N N . MET A 1 95 ? -7.776 16.379 8.958 1.00 83.00 95 MET A N 1
ATOM 730 C CA . MET A 1 95 ? -7.600 17.227 7.772 1.00 83.00 95 MET A CA 1
ATOM 731 C C . MET A 1 95 ? -7.379 16.424 6.483 1.00 83.00 95 MET A C 1
ATOM 733 O O . MET A 1 95 ? -7.574 16.959 5.391 1.00 83.00 95 MET A O 1
ATOM 737 N N . PHE A 1 96 ? -6.978 15.158 6.604 1.00 81.81 96 PHE A N 1
ATOM 738 C CA . PHE A 1 96 ? -6.658 14.277 5.482 1.00 81.81 96 PHE A CA 1
ATOM 739 C C . PHE A 1 96 ? -7.880 13.474 5.048 1.00 81.81 96 PHE A C 1
ATOM 741 O O . PHE A 1 96 ? -8.773 13.219 5.850 1.00 81.81 96 PHE A O 1
ATOM 748 N N . SER A 1 97 ? -7.926 13.055 3.783 1.00 84.38 97 SER A N 1
ATOM 749 C CA . SER A 1 97 ? -9.002 12.183 3.285 1.00 84.38 97 SER A CA 1
ATOM 750 C C . SER A 1 97 ? -8.688 10.704 3.525 1.00 84.38 97 SER A C 1
ATOM 752 O O . SER A 1 97 ? -9.596 9.919 3.801 1.00 84.38 97 SER A O 1
ATOM 754 N N . VAL A 1 98 ? -7.400 10.349 3.451 1.00 87.06 98 VAL A N 1
ATOM 755 C CA . VAL A 1 98 ? -6.872 8.996 3.654 1.00 87.06 98 VAL A CA 1
ATOM 756 C C . VAL A 1 98 ? -5.645 9.073 4.566 1.00 87.06 98 VAL A C 1
ATOM 758 O O . VAL A 1 98 ? -4.772 9.922 4.374 1.00 87.06 98 VAL A O 1
ATOM 761 N N . LEU A 1 99 ? -5.563 8.181 5.549 1.00 89.00 99 LEU A N 1
ATOM 762 C CA . LEU A 1 99 ? -4.430 8.060 6.467 1.00 89.00 99 LEU A CA 1
ATOM 763 C C . LEU A 1 99 ? -3.547 6.882 6.049 1.00 89.00 99 LEU A C 1
ATOM 765 O O . LEU A 1 99 ? -3.982 5.733 6.150 1.00 89.00 99 LEU A O 1
ATOM 769 N N . ARG A 1 100 ? -2.319 7.145 5.589 1.00 89.06 100 ARG A N 1
ATOM 770 C CA . ARG A 1 100 ? -1.350 6.098 5.240 1.00 89.06 100 ARG A CA 1
ATOM 771 C C . ARG A 1 100 ? -0.500 5.756 6.453 1.00 89.06 100 ARG A C 1
ATOM 773 O O . ARG A 1 100 ? 0.292 6.556 6.940 1.00 89.06 100 ARG A O 1
ATOM 780 N N . MET A 1 101 ? -0.669 4.527 6.926 1.00 86.12 101 MET A N 1
ATOM 781 C CA . MET A 1 101 ? -0.153 4.052 8.212 1.00 86.12 101 MET A CA 1
ATOM 782 C C . MET A 1 101 ? 1.285 3.516 8.140 1.00 86.12 101 MET A C 1
ATOM 784 O O . MET A 1 101 ? 1.737 2.839 9.059 1.00 86.12 101 MET A O 1
ATOM 788 N N . MET A 1 102 ? 1.995 3.785 7.042 1.00 85.19 102 MET A N 1
ATOM 789 C CA . MET A 1 102 ? 3.303 3.209 6.711 1.00 85.19 102 MET A CA 1
ATOM 790 C C . MET A 1 102 ? 4.318 3.338 7.859 1.00 85.19 102 MET A C 1
ATOM 792 O O . MET A 1 102 ? 4.918 2.332 8.253 1.00 85.19 102 MET A O 1
ATOM 796 N N . ASP A 1 103 ? 4.426 4.526 8.457 1.00 77.75 103 ASP A N 1
ATOM 797 C CA . ASP A 1 103 ? 5.345 4.802 9.568 1.00 77.75 103 ASP A CA 1
ATOM 798 C C . ASP A 1 103 ? 4.856 4.264 10.915 1.00 77.75 103 ASP A C 1
ATOM 800 O O . ASP A 1 103 ? 5.661 3.827 11.737 1.00 77.75 103 ASP A O 1
ATOM 804 N N . LEU A 1 104 ? 3.538 4.209 11.139 1.00 80.69 104 LEU A N 1
ATOM 805 C CA . LEU A 1 104 ? 2.972 3.552 12.324 1.00 80.69 104 LEU A CA 1
ATOM 806 C C . LEU A 1 104 ? 3.233 2.036 12.304 1.00 80.69 104 LEU A C 1
ATOM 808 O O . LEU A 1 104 ? 3.403 1.430 13.364 1.00 80.69 104 LEU A O 1
ATOM 812 N N . ASN A 1 105 ? 3.322 1.452 11.105 1.00 77.12 105 ASN A N 1
ATOM 813 C CA . ASN A 1 105 ? 3.762 0.077 10.855 1.00 77.12 105 ASN A CA 1
ATOM 814 C C . ASN A 1 105 ? 5.288 -0.091 10.858 1.00 77.12 105 ASN A C 1
ATOM 816 O O . ASN A 1 105 ? 5.755 -1.227 10.814 1.00 77.12 105 ASN A O 1
ATOM 820 N N . GLN A 1 106 ? 6.056 1.005 10.904 1.00 79.44 106 GLN A N 1
ATOM 821 C CA . GLN A 1 106 ? 7.516 1.025 10.748 1.00 79.44 106 GLN A CA 1
ATOM 822 C C . GLN A 1 106 ? 7.996 0.286 9.490 1.00 79.44 106 GLN A C 1
ATOM 824 O O . GLN A 1 106 ? 9.011 -0.402 9.500 1.00 79.44 106 GLN A O 1
ATOM 829 N N . THR A 1 107 ? 7.264 0.429 8.382 1.00 79.19 107 THR A N 1
ATOM 830 C CA . THR A 1 107 ? 7.534 -0.327 7.144 1.00 79.19 107 THR A CA 1
ATOM 831 C C . THR A 1 107 ? 8.909 0.001 6.538 1.00 79.19 107 THR A C 1
ATOM 833 O O . THR A 1 107 ? 9.474 -0.831 5.834 1.00 79.19 107 THR A O 1
ATOM 836 N N . ASN A 1 108 ? 9.456 1.186 6.838 1.00 76.56 108 ASN A N 1
ATOM 837 C CA . ASN A 1 108 ? 10.768 1.656 6.382 1.00 76.56 108 ASN A CA 1
ATOM 838 C C . ASN A 1 108 ? 11.967 1.158 7.197 1.00 76.56 108 ASN A C 1
ATOM 840 O O . ASN A 1 108 ? 13.074 1.178 6.673 1.00 76.56 108 ASN A O 1
ATOM 844 N N . ASP A 1 109 ? 11.784 0.721 8.447 1.00 67.38 109 ASP A N 1
ATOM 845 C CA . ASP A 1 109 ? 12.896 0.279 9.309 1.00 67.38 109 ASP A CA 1
ATOM 846 C C . ASP A 1 109 ? 13.069 -1.257 9.280 1.00 67.38 109 ASP A C 1
ATOM 848 O O . ASP A 1 109 ? 13.620 -1.862 10.201 1.00 67.38 109 ASP A O 1
ATOM 852 N N . MET A 1 110 ? 12.593 -1.908 8.213 1.00 64.12 110 MET A N 1
ATOM 853 C CA . MET A 1 110 ? 12.539 -3.368 8.077 1.00 64.12 110 MET A CA 1
ATOM 854 C C . MET A 1 110 ? 13.844 -3.960 7.501 1.00 64.12 110 MET A C 1
ATOM 856 O O . MET A 1 110 ? 13.818 -4.942 6.766 1.00 64.12 110 MET A O 1
ATOM 860 N N . ASP A 1 111 ? 14.997 -3.359 7.809 1.00 59.03 111 ASP A N 1
ATOM 861 C CA . ASP A 1 111 ? 16.297 -3.721 7.215 1.00 59.03 111 ASP A CA 1
ATOM 862 C C . ASP A 1 111 ? 16.846 -5.079 7.691 1.00 59.03 111 ASP A C 1
ATOM 864 O O . ASP A 1 111 ? 17.731 -5.655 7.055 1.00 59.03 111 ASP A O 1
ATOM 868 N N . ASP A 1 112 ? 16.316 -5.607 8.796 1.00 52.81 112 ASP A N 1
ATOM 869 C CA . ASP A 1 112 ? 16.635 -6.939 9.306 1.00 52.81 112 ASP A CA 1
ATOM 870 C C . ASP A 1 112 ? 15.450 -7.888 9.068 1.00 52.81 112 ASP A C 1
ATOM 872 O O . ASP A 1 112 ? 14.399 -7.793 9.713 1.00 52.81 112 ASP A O 1
ATOM 876 N N . ILE A 1 113 ? 15.638 -8.796 8.107 1.00 48.81 113 ILE A N 1
ATOM 877 C CA . ILE A 1 113 ? 14.652 -9.785 7.652 1.00 48.81 113 ILE A CA 1
ATOM 878 C C . ILE A 1 113 ? 14.192 -10.733 8.771 1.00 48.81 113 ILE A C 1
ATOM 880 O O . ILE A 1 113 ? 13.059 -11.217 8.725 1.00 48.81 113 ILE A O 1
ATOM 884 N N . ASP A 1 114 ? 15.041 -10.952 9.784 1.00 43.59 114 ASP A N 1
ATOM 885 C CA . ASP A 1 114 ? 14.775 -11.822 10.935 1.00 43.59 114 ASP A CA 1
ATOM 886 C C . ASP A 1 114 ? 14.135 -11.056 12.111 1.00 43.59 114 ASP A C 1
ATOM 888 O O . ASP A 1 114 ? 13.632 -11.668 13.056 1.00 43.59 114 ASP A O 1
ATOM 892 N N . ALA A 1 115 ? 14.135 -9.717 12.080 1.00 48.03 115 ALA A N 1
ATOM 893 C CA . ALA A 1 115 ? 13.689 -8.882 13.199 1.00 48.03 115 ALA A CA 1
ATOM 894 C C . ALA A 1 115 ? 12.190 -8.539 13.185 1.00 48.03 115 ALA A C 1
ATOM 896 O O . ALA A 1 115 ? 11.700 -7.911 14.128 1.00 48.03 115 ALA A O 1
ATOM 897 N N . HIS A 1 116 ? 11.447 -8.943 12.154 1.00 63.06 116 HIS A N 1
ATOM 898 C CA . HIS A 1 116 ? 10.086 -8.457 11.936 1.00 63.06 116 HIS A CA 1
ATOM 899 C C . HIS A 1 116 ? 9.102 -9.596 11.744 1.00 63.06 116 HIS A C 1
ATOM 901 O O . HIS A 1 116 ? 9.164 -10.267 10.725 1.00 63.06 116 HIS A O 1
ATOM 907 N N . SER A 1 117 ? 8.201 -9.745 12.722 1.00 74.19 117 SER A N 1
ATOM 908 C CA . SER A 1 117 ? 7.097 -10.704 12.867 1.00 74.19 117 SER A CA 1
ATOM 909 C C . SER A 1 117 ? 6.458 -11.169 11.544 1.00 74.19 117 SER A C 1
ATOM 911 O O . SER A 1 117 ? 5.413 -10.625 11.159 1.00 74.19 117 SER A O 1
ATOM 913 N N . PRO A 1 118 ? 7.032 -12.175 10.848 1.00 83.31 118 PRO A N 1
ATOM 914 C CA . PRO A 1 118 ? 6.518 -12.614 9.550 1.00 83.31 118 PRO A CA 1
ATOM 915 C C . PRO A 1 118 ? 5.179 -13.350 9.689 1.00 83.31 118 PRO A C 1
ATOM 917 O O . PRO A 1 118 ? 4.412 -13.448 8.728 1.00 83.31 118 PRO A O 1
ATOM 920 N N . HIS A 1 119 ? 4.879 -13.846 10.892 1.00 90.75 119 HIS A N 1
ATOM 921 C CA . HIS A 1 119 ? 3.650 -14.556 11.212 1.00 90.75 119 HIS A CA 1
ATOM 922 C C . HIS A 1 119 ? 2.636 -13.636 11.894 1.00 90.75 119 HIS A C 1
ATOM 924 O O . HIS A 1 119 ? 2.971 -12.844 12.779 1.00 90.75 119 HIS A O 1
ATOM 930 N N . TRP A 1 120 ? 1.352 -13.791 11.552 1.00 93.00 120 TRP A N 1
ATOM 931 C CA . TRP A 1 120 ? 0.275 -12.970 12.123 1.00 93.00 120 TRP A CA 1
ATOM 932 C C . TRP A 1 120 ? 0.250 -12.980 13.657 1.00 93.00 120 TRP A C 1
ATOM 934 O O . TRP A 1 120 ? -0.028 -11.958 14.281 1.00 93.00 120 TRP A O 1
ATOM 944 N N . SER A 1 121 ? 0.567 -14.115 14.285 1.00 92.31 121 SER A N 1
ATOM 945 C CA . SER A 1 121 ? 0.582 -14.256 15.747 1.00 92.31 121 SER A CA 1
ATOM 946 C C . SER A 1 121 ? 1.686 -13.460 16.445 1.00 92.31 121 SER A C 1
ATOM 948 O O . SER A 1 121 ? 1.600 -13.242 17.649 1.00 92.31 121 SER A O 1
ATOM 950 N N . GLU A 1 122 ? 2.722 -13.050 15.716 1.00 89.25 122 GLU A N 1
ATOM 951 C CA . GLU A 1 122 ? 3.897 -12.366 16.261 1.00 89.25 122 GLU A CA 1
ATOM 952 C C . GLU A 1 122 ? 3.792 -10.842 16.143 1.00 89.25 122 GLU A C 1
ATOM 954 O O . GLU A 1 122 ? 4.633 -10.122 16.683 1.00 89.25 122 GLU A O 1
ATOM 959 N N . ARG A 1 123 ? 2.783 -10.325 15.429 1.00 89.88 123 ARG A N 1
ATOM 960 C CA . ARG A 1 123 ? 2.569 -8.881 15.283 1.00 89.88 123 ARG A CA 1
ATOM 961 C C . ARG A 1 123 ? 2.299 -8.219 16.636 1.00 89.88 123 ARG A C 1
ATOM 963 O O . ARG A 1 123 ? 1.789 -8.853 17.564 1.00 89.88 123 ARG A O 1
ATOM 970 N N . ARG A 1 124 ? 2.477 -6.896 16.679 1.00 88.00 124 ARG A N 1
ATOM 971 C CA . ARG A 1 124 ? 2.033 -6.070 17.806 1.00 88.00 124 ARG A CA 1
ATOM 972 C C . ARG A 1 124 ? 0.538 -6.267 18.080 1.00 88.00 124 ARG A C 1
ATOM 974 O O . ARG A 1 124 ? -0.287 -6.104 17.178 1.00 88.00 124 ARG A O 1
ATOM 981 N N . GLN A 1 125 ? 0.198 -6.568 19.326 1.00 90.31 125 GLN A N 1
ATOM 982 C CA . GLN A 1 125 ? -1.167 -6.685 19.829 1.00 90.31 125 GLN A CA 1
ATOM 983 C C . GLN A 1 125 ? -1.594 -5.412 20.564 1.00 90.31 125 GLN A C 1
ATOM 985 O O . GLN A 1 125 ? -0.776 -4.684 21.130 1.00 90.31 125 GLN A O 1
ATOM 990 N N . LYS A 1 126 ? -2.907 -5.174 20.634 1.00 89.94 126 LYS A N 1
ATOM 991 C CA . LYS A 1 126 ? -3.486 -4.023 21.350 1.00 89.94 126 LYS A CA 1
ATOM 992 C C . LYS A 1 126 ? -3.097 -3.973 22.834 1.00 89.94 126 LYS A C 1
ATOM 994 O O . LYS A 1 126 ? -2.958 -2.892 23.396 1.00 89.94 126 LYS A O 1
ATOM 999 N N . SER A 1 127 ? -2.930 -5.138 23.464 1.00 89.69 127 SER A N 1
ATOM 1000 C CA . SER A 1 127 ? -2.545 -5.280 24.874 1.00 89.69 127 SER A CA 1
ATOM 1001 C C . SER A 1 127 ? -1.051 -5.110 25.140 1.00 89.69 127 SER A C 1
ATOM 1003 O O . SER A 1 127 ? -0.654 -5.115 26.305 1.00 89.69 127 SER A O 1
ATOM 1005 N N . ASP A 1 128 ? -0.221 -5.019 24.099 1.00 87.12 128 ASP A N 1
ATOM 1006 C CA . ASP A 1 128 ? 1.217 -4.911 24.295 1.00 87.12 128 ASP A CA 1
ATOM 1007 C C . ASP A 1 128 ? 1.566 -3.567 24.940 1.00 87.12 128 ASP A C 1
ATOM 1009 O O . ASP A 1 128 ? 1.062 -2.525 24.507 1.00 87.12 128 ASP A O 1
ATOM 1013 N N . PRO A 1 129 ? 2.459 -3.567 25.946 1.00 79.44 129 PRO A N 1
ATOM 1014 C CA . PRO A 1 129 ? 2.760 -2.380 26.743 1.00 79.44 129 PRO A CA 1
ATOM 1015 C C . PRO A 1 129 ? 3.512 -1.300 25.957 1.00 79.44 129 PRO A C 1
ATOM 1017 O O . PRO A 1 129 ? 3.658 -0.187 26.435 1.00 79.44 129 PRO A O 1
ATOM 1020 N N . ASN A 1 130 ? 4.024 -1.618 24.771 1.00 83.25 130 ASN A N 1
ATOM 1021 C CA . ASN A 1 130 ? 4.749 -0.685 23.922 1.00 83.25 130 ASN A CA 1
ATOM 1022 C C . ASN A 1 130 ? 4.095 -0.674 22.538 1.00 83.25 130 ASN A C 1
ATOM 1024 O O . ASN A 1 130 ? 3.952 -1.733 21.941 1.00 83.25 130 ASN A O 1
ATOM 1028 N N . GLN A 1 131 ? 3.718 0.503 22.049 1.00 85.19 131 GLN A N 1
ATOM 1029 C CA . GLN A 1 131 ? 3.094 0.741 20.746 1.00 85.19 131 GLN A CA 1
ATOM 1030 C C . GLN A 1 131 ? 3.980 1.627 19.851 1.00 85.19 131 GLN A C 1
ATOM 1032 O O . GLN A 1 131 ? 3.472 2.453 19.102 1.00 85.19 131 GLN A O 1
ATOM 1037 N N . SER A 1 132 ? 5.311 1.503 19.948 1.00 80.12 132 SER A N 1
ATOM 1038 C CA . SER A 1 132 ? 6.252 2.209 19.061 1.00 80.12 132 SER A CA 1
ATOM 1039 C C . SER A 1 132 ? 6.050 1.824 17.596 1.00 80.12 132 SER A C 1
ATOM 1041 O O . SER A 1 132 ? 6.120 2.675 16.717 1.00 80.12 132 SER A O 1
ATOM 1043 N N . THR A 1 133 ? 5.765 0.543 17.358 1.00 83.19 133 THR A N 1
ATOM 1044 C CA . THR A 1 133 ? 5.009 0.078 16.194 1.00 83.19 133 THR A CA 1
ATOM 1045 C C . THR A 1 133 ? 3.565 0.006 16.658 1.00 83.19 133 THR A C 1
ATOM 1047 O O . THR A 1 133 ? 3.272 -0.745 17.593 1.00 83.19 133 THR A O 1
ATOM 1050 N N . VAL A 1 134 ? 2.678 0.798 16.071 1.00 86.44 134 VAL A N 1
ATOM 1051 C CA . VAL A 1 134 ? 1.277 0.843 16.496 1.00 86.44 134 VAL A CA 1
ATOM 1052 C C . VAL A 1 134 ? 0.557 -0.369 15.922 1.00 86.44 134 VAL A C 1
ATOM 1054 O O . VAL A 1 134 ? 0.628 -0.615 14.724 1.00 86.44 134 VAL A O 1
ATOM 1057 N N . CYS A 1 135 ? -0.158 -1.135 16.745 1.00 90.56 135 CYS A N 1
ATOM 1058 C CA . CYS A 1 135 ? -0.923 -2.274 16.237 1.00 90.56 135 CYS A CA 1
ATOM 1059 C C . CYS A 1 135 ? -2.068 -1.841 15.299 1.00 90.56 135 CYS A C 1
ATOM 1061 O O . CYS A 1 135 ? -2.612 -0.738 15.414 1.00 90.56 135 CYS A O 1
ATOM 1063 N N . TYR A 1 136 ? -2.487 -2.734 14.399 1.00 94.00 136 TYR A N 1
ATOM 1064 C CA . TYR A 1 136 ? -3.554 -2.439 13.438 1.00 94.00 136 TYR A CA 1
ATOM 1065 C C . TYR A 1 136 ? -4.882 -2.065 14.103 1.00 94.00 136 TYR A C 1
ATOM 1067 O O . TYR A 1 136 ? -5.601 -1.219 13.583 1.00 94.00 136 TYR A O 1
ATOM 1075 N N . GLU A 1 137 ? -5.209 -2.636 15.268 1.00 94.94 137 GLU A N 1
ATOM 1076 C CA . GLU A 1 137 ? -6.423 -2.275 16.008 1.00 94.94 137 GLU A CA 1
ATOM 1077 C C . GLU A 1 137 ? -6.457 -0.788 16.368 1.00 94.94 137 GLU A C 1
ATOM 1079 O O . GLU A 1 137 ? -7.507 -0.159 16.268 1.00 94.94 137 GLU A O 1
ATOM 1084 N N . TRP A 1 138 ? -5.319 -0.211 16.763 1.00 93.44 138 TRP A N 1
ATOM 1085 C CA . TRP A 1 138 ? -5.239 1.216 17.061 1.00 93.44 138 TRP A CA 1
ATOM 1086 C C . TRP A 1 138 ? -5.269 2.076 15.801 1.00 93.44 138 TRP A C 1
ATOM 1088 O O . TRP A 1 138 ? -5.884 3.136 15.813 1.00 93.44 138 TRP A O 1
ATOM 1098 N N . GLN A 1 139 ? -4.681 1.620 14.697 1.00 93.06 139 GLN A N 1
ATOM 1099 C CA . GLN A 1 139 ? -4.775 2.332 13.418 1.00 93.06 139 GLN A CA 1
ATOM 1100 C C . GLN A 1 139 ? -6.216 2.375 12.887 1.00 93.06 139 GLN A C 1
ATOM 1102 O O . GLN A 1 139 ? -6.673 3.413 12.412 1.00 93.06 139 GLN A O 1
ATOM 1107 N N . ILE A 1 140 ? -6.952 1.266 13.011 1.00 96.25 140 ILE A N 1
ATOM 1108 C CA . ILE A 1 140 ? -8.375 1.186 12.660 1.00 96.25 140 ILE A CA 1
ATOM 1109 C C . ILE A 1 140 ? -9.203 2.094 13.577 1.00 96.25 140 ILE A C 1
ATOM 1111 O O . ILE A 1 140 ? -10.059 2.835 13.101 1.00 96.25 140 ILE A O 1
ATOM 1115 N N . GLU A 1 141 ? -8.930 2.080 14.884 1.00 95.19 141 GLU A N 1
ATOM 1116 C CA . GLU A 1 141 ? -9.600 2.956 15.848 1.00 95.19 141 GLU A CA 1
ATOM 1117 C C . GLU A 1 141 ? -9.373 4.439 15.519 1.00 95.19 141 GLU A C 1
ATOM 1119 O O . GLU A 1 141 ? -10.323 5.218 15.513 1.00 95.19 141 GLU A O 1
ATOM 1124 N N . LEU A 1 142 ? -8.141 4.827 15.175 1.00 93.56 142 LEU A N 1
ATOM 1125 C CA . LEU A 1 142 ? -7.824 6.180 14.721 1.00 93.56 142 LEU A CA 1
ATOM 1126 C C . LEU A 1 142 ? -8.685 6.573 13.514 1.00 93.56 142 LEU A C 1
ATOM 1128 O O . LEU A 1 142 ? -9.360 7.602 13.557 1.00 93.56 142 LEU A O 1
ATOM 1132 N N . ALA A 1 143 ? -8.694 5.739 12.468 1.00 95.06 143 ALA A N 1
ATOM 1133 C CA . ALA A 1 143 ? -9.475 5.963 11.252 1.00 95.06 143 ALA A CA 1
ATOM 1134 C C . ALA A 1 143 ? -10.976 6.133 11.55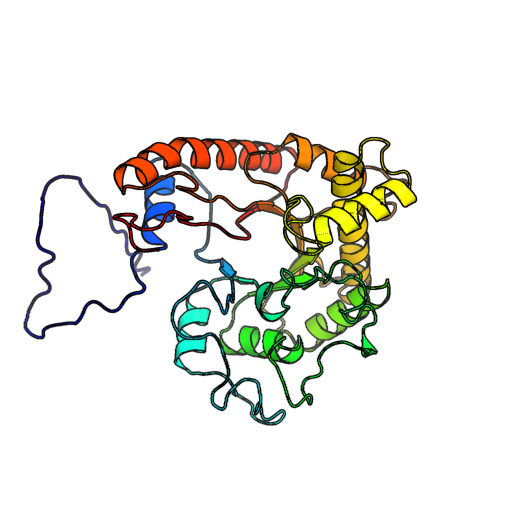2 1.00 95.06 143 ALA A C 1
ATOM 1136 O O . ALA A 1 143 ? -11.602 7.079 11.070 1.00 95.06 143 ALA A O 1
ATOM 1137 N N . ASN A 1 144 ? -11.528 5.280 12.420 1.00 97.12 144 ASN A N 1
ATOM 1138 C CA . ASN A 1 144 ? -12.919 5.359 12.866 1.00 97.12 144 ASN A CA 1
ATOM 1139 C C . ASN A 1 144 ? -13.214 6.658 13.636 1.00 97.12 144 ASN A C 1
ATOM 1141 O O . ASN A 1 144 ? -14.250 7.280 13.410 1.00 97.12 144 ASN A O 1
ATOM 1145 N N . GLN A 1 145 ? -12.314 7.096 14.524 1.00 94.94 145 GLN A N 1
ATOM 1146 C CA . GLN A 1 145 ? -12.516 8.302 15.337 1.00 94.94 145 GLN A CA 1
ATOM 1147 C C . GLN A 1 145 ? -12.500 9.587 14.514 1.00 94.94 145 GLN A C 1
ATOM 1149 O O . GLN A 1 145 ? -13.292 10.493 14.782 1.00 94.94 145 GLN A O 1
ATOM 1154 N N . VAL A 1 146 ? -11.615 9.676 13.519 1.00 94.00 146 VAL A N 1
ATOM 1155 C CA . VAL A 1 146 ? -11.538 10.857 12.644 1.00 94.00 146 VAL A CA 1
ATOM 1156 C C . VAL A 1 146 ? -12.426 10.747 11.400 1.00 94.00 146 VAL A C 1
ATOM 1158 O O . VAL A 1 146 ? -12.576 11.728 10.671 1.00 94.00 146 VAL A O 1
ATOM 1161 N N . GLY A 1 147 ? -13.028 9.578 11.158 1.00 96.06 147 GLY A N 1
ATOM 1162 C CA . GLY A 1 147 ? -13.900 9.309 10.015 1.00 96.06 147 GLY A CA 1
ATOM 1163 C C . GLY A 1 147 ? -13.173 9.373 8.672 1.00 96.06 147 GLY A C 1
ATOM 1164 O O . GLY A 1 147 ? -13.720 9.931 7.717 1.00 96.06 147 GLY A O 1
ATOM 1165 N N . ARG A 1 148 ? -11.933 8.870 8.607 1.00 93.31 148 ARG A N 1
ATOM 1166 C CA . ARG A 1 148 ? -11.063 8.914 7.416 1.00 93.31 148 ARG A CA 1
ATOM 1167 C C . ARG A 1 148 ? -10.706 7.520 6.929 1.00 93.31 148 ARG A C 1
ATOM 1169 O O . ARG A 1 148 ? -10.544 6.609 7.733 1.00 93.31 148 ARG A O 1
ATOM 1176 N N . ASP A 1 149 ? -10.565 7.371 5.614 1.00 95.75 149 ASP A N 1
ATOM 1177 C CA . ASP A 1 149 ? -10.136 6.109 5.009 1.00 95.75 149 ASP A CA 1
ATOM 1178 C C . ASP A 1 149 ? -8.729 5.735 5.505 1.00 95.75 149 ASP A C 1
ATOM 1180 O O . ASP A 1 149 ? -7.915 6.602 5.833 1.00 95.75 149 ASP A O 1
ATOM 1184 N N . ILE A 1 150 ? -8.425 4.439 5.529 1.00 94.69 150 ILE A N 1
ATOM 1185 C CA . ILE A 1 150 ? -7.117 3.919 5.948 1.00 94.69 150 ILE A CA 1
ATOM 1186 C C . ILE A 1 150 ? -6.342 3.395 4.743 1.00 94.69 150 ILE A C 1
ATOM 1188 O O . ILE A 1 150 ? -6.917 2.758 3.866 1.00 94.69 150 ILE A O 1
ATOM 1192 N N . TRP A 1 151 ? -5.032 3.609 4.711 1.00 95.00 151 TRP A N 1
ATOM 1193 C CA . TRP A 1 151 ? -4.112 2.978 3.774 1.00 95.00 151 TRP A CA 1
ATOM 1194 C C . TRP A 1 151 ? -3.058 2.198 4.553 1.00 95.00 151 TRP A C 1
ATOM 1196 O O . TRP A 1 151 ? -2.237 2.770 5.270 1.00 95.00 151 TRP A O 1
ATOM 1206 N N . VAL A 1 152 ? -3.084 0.874 4.409 1.00 92.62 152 VAL A N 1
ATOM 1207 C CA . VAL A 1 152 ? -2.194 -0.044 5.118 1.00 92.62 152 VAL A CA 1
ATOM 1208 C C . VAL A 1 152 ? -1.086 -0.540 4.194 1.00 92.62 152 VAL A C 1
ATOM 1210 O O . VAL A 1 152 ? -1.361 -1.069 3.118 1.00 92.62 152 VAL A O 1
ATOM 1213 N N . CYS A 1 153 ? 0.160 -0.388 4.647 1.00 89.38 153 CYS A N 1
ATOM 1214 C CA . CYS A 1 153 ? 1.339 -0.991 4.025 1.00 89.38 153 CYS A CA 1
ATOM 1215 C C . CYS A 1 153 ? 1.677 -2.286 4.765 1.00 89.38 153 CYS A C 1
ATOM 1217 O O . CYS A 1 153 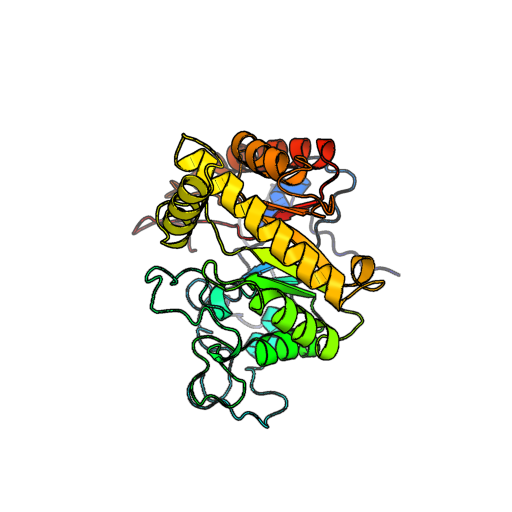? 1.885 -2.267 5.981 1.00 89.38 153 CYS A O 1
ATOM 1219 N N . MET A 1 154 ? 1.695 -3.404 4.046 1.00 89.94 154 MET A N 1
ATOM 1220 C CA . MET A 1 154 ? 2.024 -4.717 4.602 1.00 89.94 154 MET A CA 1
ATOM 1221 C C . MET A 1 154 ? 3.543 -4.887 4.747 1.00 89.94 154 MET A C 1
ATOM 1223 O O . MET A 1 154 ? 4.254 -4.540 3.805 1.00 89.94 154 MET A O 1
ATOM 1227 N N . PRO A 1 155 ? 4.071 -5.462 5.844 1.00 90.56 155 PRO A N 1
ATOM 1228 C CA . PRO A 1 155 ? 5.493 -5.800 5.907 1.00 90.56 155 PRO A CA 1
ATOM 1229 C C . PRO A 1 155 ? 5.880 -6.774 4.778 1.00 90.56 155 PRO A C 1
ATOM 1231 O O . PRO A 1 155 ? 5.079 -7.614 4.368 1.00 90.56 155 PRO A O 1
ATOM 1234 N N . HIS A 1 156 ? 7.092 -6.656 4.233 1.00 90.88 156 HIS A N 1
ATOM 1235 C CA . HIS A 1 156 ? 7.469 -7.369 3.003 1.00 90.88 156 HIS A CA 1
ATOM 1236 C C . HIS A 1 156 ? 7.685 -8.879 3.201 1.00 90.88 156 HIS A C 1
ATOM 1238 O O . HIS A 1 156 ? 7.422 -9.661 2.292 1.00 90.88 156 HIS A O 1
ATOM 1244 N N . ASN A 1 157 ? 8.142 -9.299 4.381 1.00 89.94 157 ASN A N 1
ATOM 1245 C CA . ASN A 1 157 ? 8.540 -10.678 4.687 1.00 89.94 157 ASN A CA 1
ATOM 1246 C C . ASN A 1 157 ? 7.402 -11.539 5.273 1.00 89.94 157 ASN A C 1
ATOM 1248 O O . ASN A 1 157 ? 7.661 -12.640 5.757 1.00 89.94 157 ASN A O 1
ATOM 1252 N N . VAL A 1 158 ? 6.152 -11.055 5.263 1.00 91.38 158 VAL A N 1
ATOM 1253 C CA . VAL A 1 158 ? 5.032 -11.790 5.868 1.00 91.38 158 VAL A CA 1
ATOM 1254 C C . VAL A 1 158 ? 4.657 -13.046 5.087 1.00 91.38 158 VAL A C 1
ATOM 1256 O O . VAL A 1 158 ? 4.733 -13.091 3.851 1.00 91.38 158 VAL A O 1
ATOM 1259 N N . ASP A 1 159 ? 4.177 -14.048 5.820 1.00 93.44 159 ASP A N 1
ATOM 1260 C CA . ASP A 1 159 ? 3.673 -15.291 5.251 1.00 93.44 159 ASP A CA 1
ATOM 1261 C C . ASP A 1 159 ? 2.333 -15.122 4.500 1.00 93.44 159 ASP A C 1
ATOM 1263 O O . ASP A 1 159 ? 1.785 -14.028 4.330 1.00 93.44 159 ASP A O 1
ATOM 1267 N N . SER A 1 160 ? 1.804 -16.232 3.981 1.00 93.56 160 SER A N 1
ATOM 1268 C CA . SER A 1 160 ? 0.550 -16.239 3.227 1.00 93.56 160 SER A CA 1
ATOM 1269 C C . SER A 1 160 ? -0.713 -16.097 4.085 1.00 93.56 160 SER A C 1
ATOM 1271 O O . SER A 1 160 ? -1.753 -15.754 3.532 1.00 93.56 160 SER A O 1
ATOM 1273 N N . ASP A 1 161 ? -0.660 -16.376 5.392 1.00 96.56 161 ASP A N 1
ATOM 1274 C CA . ASP A 1 161 ? -1.820 -16.245 6.292 1.00 96.56 161 ASP A CA 1
ATOM 1275 C C . ASP A 1 161 ? -2.018 -14.786 6.723 1.00 96.56 161 ASP A C 1
ATOM 1277 O O . ASP A 1 161 ? -3.146 -14.300 6.817 1.00 96.56 161 ASP A O 1
ATOM 1281 N N . TYR A 1 162 ? -0.923 -14.045 6.895 1.00 96.75 162 TYR A N 1
ATOM 1282 C CA . TYR A 1 162 ? -0.939 -12.644 7.306 1.00 96.75 162 TYR A CA 1
ATOM 1283 C C . TYR A 1 162 ? -1.939 -11.747 6.546 1.00 96.75 162 TYR A C 1
ATOM 1285 O O . TYR A 1 162 ? -2.742 -11.083 7.211 1.00 96.75 162 TYR A O 1
ATOM 1293 N N . PRO A 1 163 ? -1.962 -11.691 5.194 1.00 97.62 163 PRO A N 1
ATOM 1294 C CA . PRO A 1 163 ? -2.911 -10.845 4.470 1.00 97.62 163 PRO A CA 1
ATOM 1295 C C . PRO A 1 163 ? -4.375 -11.224 4.733 1.00 97.62 163 PRO A C 1
ATOM 1297 O O . PRO A 1 163 ? -5.214 -10.335 4.858 1.00 97.62 163 PRO A O 1
ATOM 1300 N N . TYR A 1 164 ? -4.683 -12.516 4.880 1.00 98.38 164 TYR A N 1
ATOM 1301 C CA . TYR A 1 164 ? -6.037 -12.996 5.172 1.00 98.38 164 TYR A CA 1
ATOM 1302 C C . TYR A 1 164 ? -6.497 -12.560 6.573 1.00 98.38 164 TYR A C 1
ATOM 1304 O O . TYR A 1 164 ? -7.620 -12.079 6.767 1.00 98.38 164 TYR A O 1
ATOM 1312 N N . GLN A 1 165 ? -5.612 -12.672 7.563 1.00 98.44 165 GLN A N 1
ATOM 1313 C CA . GLN A 1 165 ? -5.907 -12.250 8.931 1.00 98.44 165 GLN A CA 1
ATOM 1314 C C . GLN A 1 165 ? -6.040 -10.726 9.049 1.00 98.44 165 GLN A C 1
ATOM 1316 O O . GLN A 1 165 ? -6.960 -10.232 9.709 1.00 98.44 165 GLN A O 1
ATOM 1321 N N . LEU A 1 166 ? -5.180 -9.972 8.356 1.00 97.75 166 LEU A N 1
ATOM 1322 C CA . LEU A 1 166 ? -5.265 -8.513 8.295 1.00 97.75 166 LEU A CA 1
ATOM 1323 C C . LEU A 1 166 ? -6.569 -8.054 7.641 1.00 97.75 166 LEU A C 1
ATOM 1325 O O . LEU A 1 166 ? -7.264 -7.200 8.194 1.00 97.75 166 LEU A O 1
ATOM 1329 N N . ALA A 1 167 ? -6.937 -8.658 6.510 1.00 98.69 167 ALA A N 1
ATOM 1330 C CA . ALA A 1 167 ? -8.207 -8.391 5.850 1.00 98.69 167 ALA A CA 1
ATOM 1331 C C . ALA A 1 167 ? -9.389 -8.649 6.791 1.00 98.69 167 ALA A C 1
ATOM 1333 O O . ALA A 1 167 ? -10.314 -7.839 6.855 1.00 98.69 167 ALA A O 1
ATOM 1334 N N . THR A 1 168 ? -9.345 -9.748 7.554 1.00 98.75 168 THR A N 1
ATOM 1335 C CA . THR A 1 168 ? -10.406 -10.116 8.503 1.00 98.75 168 THR A CA 1
ATOM 1336 C C . THR A 1 168 ? -10.534 -9.068 9.604 1.00 98.75 168 THR A C 1
ATOM 1338 O O . THR A 1 168 ? -11.633 -8.580 9.866 1.00 98.75 168 THR A O 1
ATOM 1341 N N . LEU A 1 169 ? -9.406 -8.651 10.188 1.00 98.50 169 LEU A N 1
ATOM 1342 C CA . LEU A 1 169 ? -9.380 -7.615 11.217 1.00 98.50 169 LEU A CA 1
ATOM 1343 C C . LEU A 1 169 ? -9.972 -6.292 10.709 1.00 98.50 169 LEU A C 1
ATOM 1345 O O . LEU A 1 169 ? -10.804 -5.694 11.392 1.00 98.50 169 LEU A O 1
ATOM 1349 N N . ILE A 1 170 ? -9.576 -5.849 9.512 1.00 98.56 170 ILE A N 1
ATOM 1350 C CA . ILE A 1 170 ? -10.058 -4.595 8.920 1.00 98.56 170 ILE A CA 1
ATOM 1351 C C . ILE A 1 170 ? -11.547 -4.688 8.587 1.00 98.56 170 ILE A C 1
ATOM 1353 O O . ILE A 1 170 ? -12.300 -3.789 8.954 1.00 98.56 170 ILE A O 1
ATOM 1357 N N . ARG A 1 171 ? -12.000 -5.770 7.938 1.00 98.69 171 ARG A N 1
ATOM 1358 C CA . ARG A 1 171 ? -13.417 -5.966 7.593 1.00 98.69 171 ARG A CA 1
ATOM 1359 C C . ARG A 1 171 ? -14.315 -5.856 8.823 1.00 98.69 171 ARG A C 1
ATOM 1361 O O . ARG A 1 171 ? -15.369 -5.227 8.746 1.00 98.69 171 ARG A O 1
ATOM 1368 N N . ASP A 1 172 ? -13.891 -6.470 9.924 1.00 98.56 172 ASP A N 1
ATOM 1369 C CA . ASP A 1 172 ? -14.711 -6.617 11.124 1.00 98.56 172 ASP A CA 1
ATOM 1370 C C . ASP A 1 172 ? -14.707 -5.362 12.014 1.00 98.56 172 ASP A C 1
ATOM 1372 O O . ASP A 1 172 ? -15.661 -5.159 12.764 1.00 98.56 172 ASP A O 1
ATOM 1376 N N . ASN A 1 173 ? -13.668 -4.515 11.937 1.00 98.19 173 ASN A N 1
ATOM 1377 C CA . ASN A 1 173 ? -13.475 -3.403 12.881 1.00 98.19 173 ASN A CA 1
ATOM 1378 C C . ASN A 1 173 ? -13.436 -2.005 12.243 1.00 98.19 173 ASN A C 1
ATOM 1380 O O . ASN A 1 173 ? -13.688 -1.025 12.943 1.00 98.19 173 ASN A O 1
ATOM 1384 N N . LEU A 1 174 ? -13.125 -1.872 10.951 1.00 98.56 174 LEU A N 1
ATOM 1385 C CA . LEU A 1 174 ? -13.161 -0.576 10.269 1.00 98.56 174 LEU A CA 1
ATOM 1386 C C . LEU A 1 174 ? -14.610 -0.212 9.944 1.00 98.56 174 LEU A C 1
ATOM 1388 O O . LEU A 1 174 ? -15.304 -1.009 9.301 1.00 98.56 174 LEU A O 1
ATOM 1392 N N . ASP A 1 175 ? -15.029 1.001 10.316 1.00 98.25 175 ASP A N 1
ATOM 1393 C CA . ASP A 1 175 ? -16.365 1.542 10.053 1.00 98.25 175 ASP A CA 1
ATOM 1394 C C . ASP A 1 175 ? -16.776 1.235 8.601 1.00 98.25 175 ASP A C 1
ATOM 1396 O O . ASP A 1 175 ? -16.025 1.549 7.673 1.00 98.25 175 ASP A O 1
ATOM 1400 N N . PRO A 1 176 ? -17.936 0.588 8.374 1.00 97.62 176 PRO A N 1
ATOM 1401 C CA . PRO A 1 176 ? -18.341 0.095 7.061 1.00 97.62 176 PRO A CA 1
ATOM 1402 C C . PRO A 1 176 ? -18.521 1.182 5.995 1.00 97.62 176 PRO A C 1
ATOM 1404 O O . PRO A 1 176 ? -18.579 0.851 4.810 1.00 97.62 176 PRO A O 1
ATOM 1407 N N . SER A 1 177 ? -18.612 2.455 6.392 1.00 97.56 177 SER A N 1
ATOM 1408 C CA . SER A 1 177 ? -18.648 3.598 5.479 1.00 97.56 177 SER A CA 1
ATOM 1409 C C . SER A 1 177 ? -17.263 4.006 4.958 1.00 97.56 177 SER A C 1
ATOM 1411 O O . SER A 1 177 ? -17.185 4.664 3.920 1.00 97.56 177 SER A O 1
ATOM 1413 N N . LEU A 1 178 ? -16.189 3.582 5.634 1.00 98.06 178 LEU A N 1
ATOM 1414 C CA . LEU A 1 178 ? -14.800 3.874 5.287 1.00 98.06 178 LEU A CA 1
ATOM 1415 C C . LEU A 1 178 ? -14.206 2.788 4.388 1.00 98.06 178 LEU A C 1
ATOM 1417 O O . LEU A 1 178 ? -14.602 1.610 4.427 1.00 98.06 178 LEU A O 1
ATOM 1421 N N . LYS A 1 179 ? -13.207 3.183 3.601 1.00 98.00 179 LYS A N 1
ATOM 1422 C CA . LYS A 1 179 ? -12.440 2.304 2.716 1.00 98.00 179 LYS A CA 1
ATOM 1423 C C . LYS A 1 179 ? -11.059 2.003 3.284 1.00 98.00 179 LYS A C 1
ATOM 1425 O O . LYS A 1 179 ? -10.491 2.782 4.048 1.00 98.00 179 LYS A O 1
ATOM 1430 N N . CYS A 1 180 ? -10.509 0.878 2.845 1.00 97.88 180 CYS A N 1
ATOM 1431 C CA . CYS A 1 180 ? -9.135 0.475 3.085 1.00 97.88 180 CYS A CA 1
ATOM 1432 C C . CYS A 1 180 ? -8.361 0.391 1.764 1.00 97.88 180 CYS A C 1
ATOM 1434 O O . CYS A 1 180 ? -8.748 -0.339 0.855 1.00 97.88 180 CYS A O 1
ATOM 1436 N N . TYR A 1 181 ? -7.262 1.127 1.664 1.00 98.31 181 TYR A N 1
ATOM 1437 C CA . TYR A 1 181 ? -6.264 0.996 0.612 1.00 98.31 181 TYR A CA 1
ATOM 1438 C C . TYR A 1 181 ? -5.201 0.007 1.088 1.00 98.31 181 TYR A C 1
ATOM 1440 O O . TYR A 1 181 ? -4.743 0.096 2.229 1.00 98.31 181 TYR A O 1
ATOM 1448 N N . ILE A 1 182 ? -4.837 -0.944 0.236 1.00 98.00 182 ILE A N 1
ATOM 1449 C CA . ILE A 1 182 ? -3.865 -1.988 0.564 1.00 98.00 182 ILE A CA 1
ATOM 1450 C C . ILE A 1 182 ? -2.681 -1.915 -0.387 1.00 98.00 182 ILE A C 1
ATOM 1452 O O . ILE A 1 182 ? -2.854 -1.929 -1.605 1.00 98.00 182 ILE A O 1
ATOM 1456 N N . GLU A 1 183 ? -1.485 -1.851 0.190 1.00 95.94 183 GLU A N 1
ATOM 1457 C CA . GLU A 1 183 ? -0.210 -1.762 -0.518 1.00 95.94 183 GLU A CA 1
ATOM 1458 C C . GLU A 1 183 ? 0.767 -2.803 0.037 1.00 95.94 183 GLU A C 1
ATOM 1460 O O . GLU A 1 183 ? 0.868 -3.013 1.251 1.00 95.94 183 GLU A O 1
ATOM 1465 N N . TYR A 1 184 ? 1.478 -3.477 -0.866 1.00 96.88 184 TYR A N 1
ATOM 1466 C CA . TYR A 1 184 ? 2.540 -4.394 -0.484 1.00 96.88 184 TYR A CA 1
ATOM 1467 C C . TYR A 1 184 ? 3.835 -3.615 -0.217 1.00 96.88 184 TYR A C 1
ATOM 1469 O O . TYR A 1 184 ? 4.474 -3.124 -1.146 1.00 96.88 184 TYR A O 1
ATOM 1477 N N . SER A 1 185 ? 4.240 -3.563 1.055 1.00 94.00 185 SER A N 1
ATOM 1478 C CA . SER A 1 185 ? 5.444 -2.877 1.540 1.00 94.00 185 SER A CA 1
ATOM 1479 C C . SER A 1 185 ? 5.533 -1.399 1.136 1.00 94.00 185 SER A C 1
ATOM 1481 O O . SER A 1 185 ? 4.522 -0.790 0.813 1.00 94.00 185 SER A O 1
ATOM 1483 N N . ASN A 1 186 ? 6.720 -0.804 1.261 1.00 91.44 186 ASN A N 1
ATOM 1484 C CA . ASN A 1 186 ? 7.011 0.571 0.874 1.00 91.44 186 ASN A CA 1
ATOM 1485 C C . ASN A 1 186 ? 8.275 0.607 0.016 1.00 91.44 186 ASN A C 1
ATOM 1487 O O . ASN A 1 186 ? 9.261 -0.038 0.362 1.00 91.44 186 ASN A O 1
ATOM 1491 N N . GLU A 1 187 ? 8.257 1.363 -1.081 1.00 91.81 187 GLU A N 1
ATOM 1492 C CA . GLU A 1 187 ? 9.428 1.632 -1.930 1.00 91.81 187 GLU A CA 1
ATOM 1493 C C . GLU A 1 187 ? 10.349 0.427 -2.180 1.00 91.81 187 GLU A C 1
ATOM 1495 O O . GLU A 1 187 ? 11.573 0.516 -2.103 1.00 91.81 187 GLU A O 1
ATOM 1500 N N . THR A 1 188 ? 9.784 -0.724 -2.550 1.00 94.94 188 THR A N 1
ATOM 1501 C CA . THR A 1 188 ? 10.569 -1.940 -2.850 1.00 94.94 188 THR A CA 1
ATOM 1502 C C . THR A 1 188 ? 11.465 -1.802 -4.090 1.00 94.94 188 THR A C 1
ATOM 1504 O O . THR A 1 188 ? 12.107 -2.760 -4.506 1.00 94.94 188 THR A O 1
ATOM 1507 N N . TRP A 1 189 ? 11.471 -0.629 -4.721 1.00 94.75 189 TRP A N 1
ATOM 1508 C CA . TRP A 1 189 ? 12.355 -0.233 -5.809 1.00 94.75 189 TRP A CA 1
ATOM 1509 C C . TRP A 1 189 ? 13.571 0.565 -5.332 1.00 94.75 189 TRP A C 1
ATOM 1511 O O . TRP A 1 189 ? 14.550 0.693 -6.069 1.00 94.75 189 TRP A O 1
ATOM 1521 N N . ASN A 1 190 ? 13.520 1.117 -4.120 1.00 92.12 190 ASN A N 1
ATOM 1522 C CA . ASN A 1 190 ? 14.531 2.012 -3.594 1.00 92.12 190 ASN A CA 1
ATOM 1523 C C . ASN A 1 190 ? 15.612 1.207 -2.863 1.00 92.12 190 ASN A C 1
ATOM 1525 O O . ASN A 1 190 ? 15.395 0.657 -1.787 1.00 92.12 190 ASN A O 1
ATOM 1529 N N . GLY A 1 191 ? 16.798 1.131 -3.471 1.00 90.19 191 GLY A N 1
ATOM 1530 C CA . GLY A 1 191 ? 17.923 0.331 -2.978 1.00 90.19 191 GLY A CA 1
ATOM 1531 C C . GLY A 1 191 ? 18.547 0.805 -1.663 1.00 90.19 191 GLY A C 1
ATOM 1532 O O . GLY A 1 191 ? 19.512 0.188 -1.226 1.00 90.19 191 GLY A O 1
ATOM 1533 N N . ILE A 1 192 ? 18.053 1.886 -1.048 1.00 88.44 192 ILE A N 1
ATOM 1534 C CA . ILE A 1 192 ? 18.468 2.257 0.312 1.00 88.44 192 ILE A CA 1
ATOM 1535 C C . ILE A 1 192 ? 17.799 1.385 1.379 1.00 88.44 192 ILE A C 1
ATOM 1537 O O . ILE A 1 192 ? 18.317 1.319 2.488 1.00 88.44 192 ILE A O 1
ATOM 1541 N N . PHE A 1 193 ? 16.670 0.744 1.056 1.00 86.75 193 PHE A N 1
ATOM 1542 C CA . PHE A 1 193 ? 15.884 -0.022 2.016 1.00 86.75 193 PHE A CA 1
ATOM 1543 C C . PHE A 1 193 ? 16.044 -1.535 1.842 1.00 86.75 193 PHE A C 1
ATOM 1545 O O . PHE A 1 193 ? 16.068 -2.052 0.717 1.00 86.75 193 PHE A O 1
ATOM 1552 N N . GLY A 1 194 ? 16.051 -2.271 2.957 1.00 88.06 194 GLY A N 1
ATOM 1553 C CA . GLY A 1 194 ? 16.155 -3.732 2.975 1.00 88.06 194 GLY A CA 1
ATOM 1554 C C . GLY A 1 194 ? 15.083 -4.449 2.149 1.00 88.06 194 GLY A C 1
ATOM 1555 O O . GLY A 1 194 ? 15.387 -5.426 1.458 1.00 88.06 194 GLY A O 1
ATOM 1556 N N . GLN A 1 195 ? 13.849 -3.932 2.115 1.00 90.12 195 GLN A N 1
ATOM 1557 C CA . GLN A 1 195 ? 12.761 -4.530 1.332 1.00 90.12 195 GLN A CA 1
ATOM 1558 C C . GLN A 1 195 ? 13.022 -4.563 -0.178 1.00 90.12 195 GLN A C 1
ATOM 1560 O O . GLN A 1 195 ? 12.501 -5.448 -0.862 1.00 90.12 195 GLN A O 1
ATOM 1565 N N . CYS A 1 196 ? 13.833 -3.643 -0.715 1.00 94.12 196 CYS A N 1
ATOM 1566 C CA . CYS A 1 196 ? 14.238 -3.686 -2.119 1.00 94.12 196 CYS A CA 1
ATOM 1567 C C . CYS A 1 196 ? 15.093 -4.928 -2.386 1.00 94.12 196 CYS A C 1
ATOM 1569 O O . CYS A 1 196 ? 14.797 -5.723 -3.280 1.00 94.12 196 CYS A O 1
ATOM 1571 N N . HIS A 1 197 ? 16.096 -5.164 -1.539 1.00 93.75 197 HIS A N 1
ATOM 1572 C CA . HIS A 1 197 ? 16.961 -6.338 -1.632 1.00 93.75 197 HIS A CA 1
ATOM 1573 C C . HIS A 1 197 ? 16.203 -7.648 -1.406 1.00 93.75 197 HIS A C 1
ATOM 1575 O O . HIS A 1 197 ? 16.457 -8.622 -2.115 1.00 93.75 197 HIS A O 1
ATOM 1581 N N . TYR A 1 198 ? 15.238 -7.661 -0.483 1.00 94.06 198 TYR A N 1
ATOM 1582 C CA . TYR A 1 198 ? 14.347 -8.804 -0.290 1.00 94.06 198 TYR A CA 1
ATOM 1583 C C .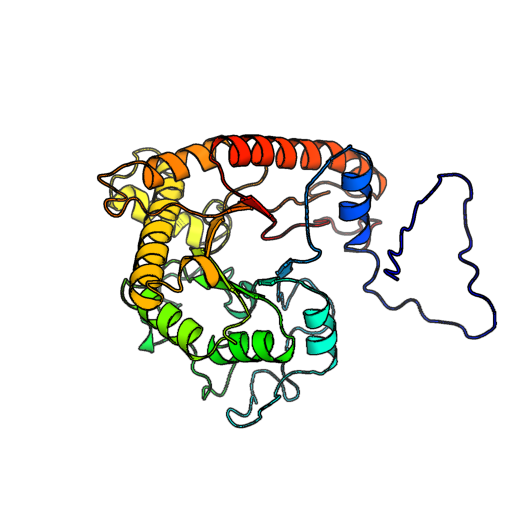 TYR A 1 198 ? 13.566 -9.135 -1.565 1.00 94.06 198 TYR A C 1
ATOM 1585 O O . TYR A 1 198 ? 13.584 -10.275 -2.027 1.00 94.06 198 TYR A O 1
ATOM 1593 N N . CYS A 1 199 ? 12.933 -8.132 -2.185 1.00 96.62 199 CYS A N 1
ATOM 1594 C CA . CYS A 1 199 ? 12.154 -8.353 -3.400 1.00 96.62 199 CYS A CA 1
ATOM 1595 C C . CYS A 1 199 ? 13.022 -8.853 -4.558 1.00 96.62 199 CYS A C 1
ATOM 1597 O O . CYS A 1 199 ? 12.601 -9.741 -5.298 1.00 96.62 199 CYS A O 1
ATOM 1599 N N . ILE A 1 200 ? 14.242 -8.327 -4.697 1.00 98.06 200 ILE A N 1
ATOM 1600 C CA . ILE A 1 200 ? 15.220 -8.813 -5.677 1.00 98.06 200 ILE A CA 1
ATOM 1601 C C . ILE A 1 200 ? 15.547 -10.292 -5.429 1.00 98.06 200 ILE A C 1
ATOM 1603 O O . ILE A 1 200 ? 15.479 -11.098 -6.359 1.00 98.06 200 ILE A O 1
ATOM 1607 N N . ALA A 1 201 ? 15.887 -10.660 -4.190 1.00 97.44 201 ALA A N 1
ATOM 1608 C CA . ALA A 1 201 ? 16.276 -12.024 -3.840 1.00 97.44 201 ALA A CA 1
ATOM 1609 C C . ALA A 1 201 ? 15.149 -13.030 -4.115 1.00 97.44 201 ALA A C 1
ATOM 1611 O O . ALA A 1 201 ? 15.375 -14.044 -4.780 1.00 97.44 201 ALA A O 1
ATOM 1612 N N . GLU A 1 202 ? 13.930 -12.723 -3.676 1.00 97.81 202 GLU A N 1
ATOM 1613 C CA . GLU A 1 202 ? 12.766 -13.584 -3.887 1.00 97.81 202 GLU A CA 1
ATOM 1614 C C . GLU A 1 202 ? 12.349 -13.643 -5.363 1.00 97.81 202 GLU A C 1
ATOM 1616 O O . GLU A 1 202 ? 12.033 -14.714 -5.885 1.00 97.81 202 GLU A O 1
ATOM 1621 N N . GLY A 1 203 ? 12.414 -12.519 -6.082 1.00 98.56 203 GLY A N 1
ATOM 1622 C CA . GLY A 1 203 ? 12.134 -12.481 -7.516 1.00 98.56 203 GLY A CA 1
ATOM 1623 C C . GLY A 1 203 ? 13.089 -13.355 -8.329 1.00 98.56 203 GLY A C 1
ATOM 1624 O O . GLY A 1 203 ? 12.654 -14.075 -9.231 1.00 98.56 203 GLY A O 1
ATOM 1625 N N . LEU A 1 204 ? 14.382 -13.335 -7.989 1.00 98.69 204 LEU A N 1
ATOM 1626 C CA . LEU A 1 204 ? 15.393 -14.206 -8.593 1.00 98.69 204 LEU A CA 1
ATOM 1627 C C . LEU A 1 204 ? 15.163 -15.675 -8.215 1.00 98.69 204 LEU A C 1
ATOM 1629 O O . LEU A 1 204 ? 15.256 -16.548 -9.078 1.00 98.69 204 LEU A O 1
ATOM 1633 N N . ALA A 1 205 ? 14.832 -15.954 -6.951 1.00 98.31 205 ALA A N 1
ATOM 1634 C CA . ALA A 1 205 ? 14.560 -17.307 -6.468 1.00 98.31 205 ALA A CA 1
ATOM 1635 C C . ALA A 1 205 ? 13.342 -17.945 -7.159 1.00 98.31 205 ALA A C 1
ATOM 1637 O O . ALA A 1 205 ? 13.358 -19.137 -7.468 1.00 98.31 205 ALA A O 1
ATOM 1638 N N . LEU A 1 206 ? 12.315 -17.145 -7.456 1.00 98.00 206 LEU A N 1
ATOM 1639 C CA . LEU A 1 206 ? 11.136 -17.558 -8.220 1.00 98.00 206 LEU A CA 1
ATOM 1640 C C . LEU A 1 206 ? 11.367 -17.589 -9.739 1.00 98.00 206 LEU A C 1
ATOM 1642 O O . LEU A 1 206 ? 10.503 -18.063 -10.476 1.00 98.00 206 LEU A O 1
ATOM 1646 N N . GLY A 1 207 ? 12.513 -17.100 -10.221 1.00 98.31 207 GLY A N 1
ATOM 1647 C CA . GLY A 1 207 ? 12.831 -17.043 -11.647 1.00 98.31 207 GLY A CA 1
ATOM 1648 C C . GLY A 1 207 ? 11.956 -16.063 -12.435 1.00 98.31 207 GLY A C 1
ATOM 1649 O O . GLY A 1 207 ? 11.715 -16.294 -13.619 1.00 98.31 207 GLY A O 1
ATOM 1650 N N . LEU A 1 208 ? 11.471 -14.988 -11.798 1.00 98.44 208 LEU A N 1
ATOM 1651 C CA . LEU A 1 208 ? 10.605 -13.986 -12.441 1.00 98.44 208 LEU A CA 1
ATOM 1652 C C . LEU A 1 208 ? 11.339 -13.177 -13.518 1.00 98.44 208 LEU A C 1
ATOM 1654 O O . LEU A 1 208 ? 10.733 -12.734 -14.498 1.00 98.44 208 LEU A O 1
ATOM 1658 N N . ASP A 1 209 ? 12.643 -12.979 -13.333 1.00 98.56 209 ASP A N 1
ATOM 1659 C CA . ASP A 1 209 ? 13.545 -12.438 -14.341 1.00 98.56 209 ASP A CA 1
ATOM 1660 C C . ASP A 1 209 ? 14.999 -12.823 -14.033 1.00 98.56 209 ASP A C 1
ATOM 1662 O O . ASP A 1 209 ? 15.328 -13.232 -12.921 1.00 98.56 209 ASP A O 1
ATOM 1666 N N . SER A 1 210 ? 15.880 -12.677 -15.021 1.00 97.94 210 SER A N 1
ATOM 1667 C CA . SER A 1 210 ? 17.330 -12.828 -14.841 1.00 97.94 210 SER A CA 1
ATOM 1668 C C . SER A 1 210 ? 18.022 -11.517 -14.457 1.00 97.94 210 SER A C 1
ATOM 1670 O O . SER A 1 210 ? 19.123 -11.547 -13.909 1.00 97.94 210 SER A O 1
ATOM 1672 N N . ASN A 1 211 ? 17.401 -10.369 -14.750 1.00 98.50 211 ASN A N 1
ATOM 1673 C CA . ASN A 1 211 ? 17.862 -9.072 -14.272 1.00 98.50 211 ASN A CA 1
ATOM 1674 C C . ASN A 1 211 ? 17.347 -8.834 -12.849 1.00 98.50 211 ASN A C 1
ATOM 1676 O O . ASN A 1 211 ? 16.145 -8.905 -12.609 1.00 98.50 211 ASN A O 1
ATOM 1680 N N . GLU A 1 212 ? 18.250 -8.507 -11.927 1.00 98.00 212 GLU A N 1
ATOM 1681 C CA . GLU A 1 212 ? 17.934 -8.370 -10.503 1.00 98.00 212 GLU A CA 1
ATOM 1682 C C . GLU A 1 212 ? 16.847 -7.320 -10.217 1.00 98.00 212 GLU A C 1
ATOM 1684 O O . GLU A 1 212 ? 15.892 -7.610 -9.501 1.00 98.00 212 GLU A O 1
ATOM 1689 N N . TYR A 1 213 ? 16.914 -6.142 -10.847 1.00 96.75 213 TYR A N 1
ATOM 1690 C CA . TYR A 1 213 ? 15.929 -5.078 -10.645 1.00 96.75 213 TYR A CA 1
ATOM 1691 C C . TYR A 1 213 ? 14.562 -5.464 -11.203 1.00 96.75 213 TYR A C 1
ATOM 1693 O O . TYR A 1 213 ? 13.547 -5.294 -10.531 1.00 96.75 213 TYR A O 1
ATOM 1701 N N . VAL A 1 214 ? 14.530 -6.039 -12.410 1.00 98.56 214 VAL A N 1
ATOM 1702 C CA . VAL A 1 214 ? 13.274 -6.500 -13.018 1.00 98.56 214 VAL A CA 1
ATOM 1703 C C . VAL A 1 214 ? 12.653 -7.620 -12.188 1.00 98.56 214 VAL A C 1
ATOM 1705 O O . VAL A 1 214 ? 11.441 -7.616 -11.981 1.00 98.56 214 VAL A O 1
ATOM 1708 N N . ALA A 1 215 ? 13.465 -8.543 -11.670 1.00 98.75 215 ALA A N 1
ATOM 1709 C CA . ALA A 1 215 ? 13.004 -9.595 -10.776 1.00 98.75 215 ALA A CA 1
ATOM 1710 C C . ALA A 1 215 ? 12.373 -9.006 -9.502 1.00 98.75 215 ALA A C 1
ATOM 1712 O O . ALA A 1 215 ? 11.285 -9.433 -9.117 1.00 98.75 215 ALA A O 1
ATOM 1713 N N . GLY A 1 216 ? 12.995 -7.979 -8.910 1.00 98.44 216 GLY A N 1
ATOM 1714 C CA . GLY A 1 216 ? 12.455 -7.258 -7.755 1.00 98.44 216 GLY A CA 1
ATOM 1715 C C . GLY A 1 216 ? 11.126 -6.552 -8.030 1.00 98.44 216 GLY A C 1
ATOM 1716 O O . GLY A 1 216 ? 10.174 -6.717 -7.267 1.00 98.44 216 GLY A O 1
ATOM 1717 N N . TYR A 1 217 ? 11.016 -5.828 -9.147 1.00 98.62 217 TYR A N 1
ATOM 1718 C CA . TYR A 1 217 ? 9.762 -5.174 -9.549 1.00 98.62 217 TYR A CA 1
ATOM 1719 C C . TYR A 1 217 ? 8.650 -6.202 -9.780 1.00 98.62 217 TYR A C 1
ATOM 1721 O O . TYR A 1 217 ? 7.541 -6.074 -9.262 1.00 98.62 217 TYR A O 1
ATOM 1729 N N . LYS A 1 218 ? 8.953 -7.289 -10.496 1.00 98.81 218 LYS A N 1
ATOM 1730 C CA . LYS A 1 218 ? 7.990 -8.371 -10.718 1.00 98.81 218 LYS A CA 1
ATOM 1731 C C . LYS A 1 218 ? 7.573 -9.038 -9.407 1.00 98.81 218 LYS A C 1
ATOM 1733 O O . LYS A 1 218 ? 6.395 -9.344 -9.234 1.00 98.81 218 LYS A O 1
ATOM 1738 N N . TYR A 1 219 ? 8.494 -9.222 -8.463 1.00 98.75 219 TYR A N 1
ATOM 1739 C CA . TYR A 1 219 ? 8.164 -9.789 -7.158 1.00 98.75 219 TYR A CA 1
ATOM 1740 C C . TYR A 1 219 ? 7.223 -8.894 -6.344 1.00 98.75 219 TYR A C 1
ATOM 1742 O O . TYR A 1 219 ? 6.286 -9.408 -5.731 1.00 98.75 219 TYR A O 1
ATOM 1750 N N . HIS A 1 220 ? 7.408 -7.568 -6.384 1.00 98.62 220 HIS A N 1
ATOM 1751 C CA . HIS A 1 220 ? 6.476 -6.624 -5.759 1.00 98.62 220 HIS A CA 1
ATOM 1752 C C . HIS A 1 220 ? 5.044 -6.850 -6.260 1.00 98.62 220 HIS A C 1
ATOM 1754 O O . HIS A 1 220 ? 4.134 -7.086 -5.464 1.00 98.62 220 HIS A O 1
ATOM 1760 N N . ALA A 1 221 ? 4.849 -6.851 -7.582 1.00 98.75 221 ALA A N 1
ATOM 1761 C CA . ALA A 1 221 ? 3.537 -7.085 -8.181 1.00 98.75 221 ALA A CA 1
ATOM 1762 C C . ALA A 1 221 ? 2.999 -8.493 -7.870 1.00 98.75 221 ALA A C 1
ATOM 1764 O O . ALA A 1 221 ? 1.822 -8.648 -7.545 1.00 98.75 221 ALA A O 1
ATOM 1765 N N . TYR A 1 222 ? 3.865 -9.511 -7.891 1.00 98.69 222 TYR A N 1
ATOM 1766 C CA . TYR A 1 222 ? 3.506 -10.887 -7.547 1.00 98.69 222 TYR A CA 1
ATOM 1767 C C . TYR A 1 222 ? 2.955 -10.991 -6.119 1.00 98.69 222 TYR A C 1
ATOM 1769 O O . TYR A 1 222 ? 1.905 -11.600 -5.904 1.00 98.69 222 TYR A O 1
ATOM 1777 N N . ARG A 1 223 ? 3.614 -10.370 -5.132 1.00 98.31 223 ARG A N 1
ATOM 1778 C CA . ARG A 1 223 ? 3.140 -10.371 -3.740 1.00 98.31 223 ARG A CA 1
ATOM 1779 C C . ARG A 1 223 ? 1.908 -9.497 -3.534 1.00 98.31 223 ARG A C 1
ATOM 1781 O O . ARG A 1 223 ? 1.013 -9.926 -2.805 1.00 98.31 223 ARG A O 1
ATOM 1788 N N . ALA A 1 224 ? 1.816 -8.352 -4.211 1.00 98.62 224 ALA A N 1
ATOM 1789 C CA . ALA A 1 224 ? 0.623 -7.508 -4.190 1.00 98.62 224 ALA A CA 1
ATOM 1790 C C . ALA A 1 224 ? -0.621 -8.273 -4.676 1.00 98.62 224 ALA A C 1
ATOM 1792 O O . ALA A 1 224 ? -1.638 -8.267 -3.988 1.00 98.62 224 ALA A O 1
ATOM 1793 N N . VAL A 1 225 ? -0.520 -9.028 -5.778 1.00 98.69 225 VAL A N 1
ATOM 1794 C CA . VAL A 1 225 ? -1.611 -9.887 -6.279 1.00 98.69 225 VAL A CA 1
ATOM 1795 C C . VAL A 1 225 ? -2.085 -10.877 -5.212 1.00 98.69 225 VAL A C 1
ATOM 1797 O O . VAL A 1 225 ? -3.280 -10.945 -4.941 1.00 98.69 225 VAL A O 1
ATOM 1800 N N . ARG A 1 226 ? -1.175 -11.586 -4.527 1.00 98.44 226 ARG A N 1
ATOM 1801 C CA . ARG A 1 226 ? -1.564 -12.544 -3.467 1.00 98.44 226 ARG A CA 1
ATOM 1802 C C . ARG A 1 226 ? -2.220 -11.872 -2.265 1.00 98.44 226 ARG A C 1
ATOM 1804 O O . ARG A 1 226 ? -3.107 -12.450 -1.642 1.00 98.44 226 ARG A O 1
ATOM 1811 N N . MET A 1 227 ? -1.801 -10.653 -1.936 1.00 98.56 227 MET A N 1
ATOM 1812 C CA . MET A 1 227 ? -2.480 -9.848 -0.924 1.00 98.56 227 MET A CA 1
ATOM 1813 C C . MET A 1 227 ? -3.894 -9.470 -1.384 1.00 98.56 227 MET A C 1
ATOM 1815 O O . MET A 1 227 ? -4.832 -9.580 -0.598 1.00 98.56 227 MET A O 1
ATOM 1819 N N . PHE A 1 228 ? -4.070 -9.062 -2.643 1.00 98.75 228 PHE A N 1
ATOM 1820 C CA . PHE A 1 228 ? -5.384 -8.713 -3.182 1.00 98.75 228 PHE A CA 1
ATOM 1821 C C . PHE A 1 228 ? -6.338 -9.914 -3.174 1.00 98.75 228 PHE A C 1
ATOM 1823 O O . PHE A 1 228 ? -7.484 -9.754 -2.760 1.00 98.75 228 PHE A O 1
ATOM 1830 N N . GLU A 1 229 ? -5.861 -11.100 -3.564 1.00 98.69 229 GLU A N 1
ATOM 1831 C CA . GLU A 1 229 ? -6.624 -12.358 -3.529 1.00 98.69 229 GLU A CA 1
ATOM 1832 C C . GLU A 1 229 ? -7.106 -12.680 -2.107 1.00 98.69 229 GLU A C 1
ATOM 1834 O O . GLU A 1 229 ? -8.291 -12.915 -1.888 1.00 98.69 229 GLU A O 1
ATOM 1839 N N . ALA A 1 230 ? -6.221 -12.592 -1.109 1.00 98.62 230 ALA A N 1
ATOM 1840 C CA . ALA A 1 230 ? -6.590 -12.839 0.284 1.00 98.62 230 ALA A CA 1
ATOM 1841 C C . ALA A 1 230 ? -7.629 -11.832 0.818 1.00 98.62 230 ALA A C 1
ATOM 1843 O O . ALA A 1 230 ? -8.519 -12.197 1.589 1.00 98.62 230 ALA A O 1
ATOM 1844 N N . PHE A 1 231 ? -7.545 -10.563 0.407 1.00 98.75 231 PHE A N 1
ATOM 1845 C CA . PHE A 1 231 ? -8.569 -9.570 0.740 1.00 98.75 231 PHE A CA 1
ATOM 1846 C C . PHE A 1 231 ? -9.893 -9.854 0.021 1.00 98.75 231 PHE A C 1
ATOM 1848 O O . PHE A 1 231 ? -10.951 -9.709 0.636 1.00 98.75 231 PHE A O 1
ATOM 1855 N N . GLU A 1 232 ? -9.861 -10.293 -1.237 1.00 98.56 232 GLU A N 1
ATOM 1856 C CA . GLU A 1 232 ? -11.060 -10.686 -1.980 1.00 98.56 232 GLU A CA 1
ATOM 1857 C C . GLU A 1 232 ? -11.762 -11.887 -1.331 1.00 98.56 232 GLU A C 1
ATOM 1859 O O . GLU A 1 232 ? -12.979 -11.835 -1.141 1.00 98.56 232 GLU A O 1
ATOM 1864 N N . ASP A 1 233 ? -11.017 -12.900 -0.881 1.00 98.50 233 ASP A N 1
ATOM 1865 C CA . ASP A 1 233 ? -11.561 -14.057 -0.157 1.00 98.50 233 ASP A CA 1
ATOM 1866 C C . ASP A 1 233 ? -12.326 -13.646 1.115 1.00 98.50 233 ASP A C 1
ATOM 1868 O O . ASP A 1 233 ? -13.369 -14.215 1.452 1.00 98.50 233 ASP A O 1
ATOM 1872 N N . VAL A 1 234 ? -11.833 -12.627 1.825 1.00 98.75 234 VAL A N 1
ATOM 1873 C CA . VAL A 1 234 ? -12.401 -12.165 3.099 1.00 98.75 234 VAL A CA 1
ATOM 1874 C C . VAL A 1 234 ? -13.558 -11.184 2.916 1.00 98.75 234 VAL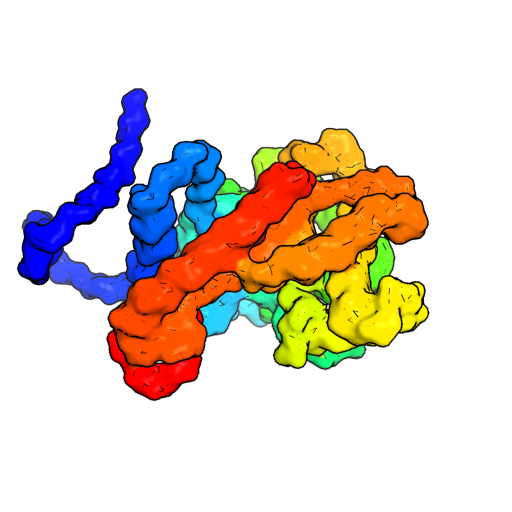 A C 1
ATOM 1876 O O . VAL A 1 234 ? -14.564 -11.268 3.635 1.00 98.75 234 VAL A O 1
ATOM 1879 N N . PHE A 1 235 ? -13.415 -10.217 2.008 1.00 98.56 235 PHE A N 1
ATOM 1880 C CA . PHE A 1 235 ? -14.417 -9.176 1.774 1.00 98.56 235 PHE A CA 1
ATOM 1881 C C . PHE A 1 235 ? -15.529 -9.646 0.829 1.00 98.56 235 PHE A C 1
ATOM 1883 O O . PHE A 1 235 ? -16.665 -9.165 0.932 1.00 98.56 235 PHE A O 1
ATOM 1890 N N . GLY A 1 236 ? -15.238 -10.585 -0.075 1.00 98.06 236 GLY A N 1
ATOM 1891 C CA . GLY A 1 236 ? -16.164 -11.100 -1.077 1.00 98.06 236 GLY A CA 1
ATOM 1892 C C . GLY A 1 236 ? -16.879 -9.968 -1.813 1.00 98.06 236 GLY A C 1
ATOM 1893 O O . GLY A 1 236 ? -16.264 -9.038 -2.326 1.00 98.06 236 GLY A O 1
ATOM 1894 N N . SER A 1 237 ? -18.214 -9.981 -1.786 1.00 97.62 237 SER A N 1
ATOM 1895 C CA . SER A 1 237 ? -19.039 -8.938 -2.425 1.00 97.62 237 SER A CA 1
ATOM 1896 C C . SER A 1 237 ? -18.799 -7.500 -1.928 1.00 97.62 237 SER A C 1
ATOM 1898 O O . SER A 1 237 ? -19.211 -6.558 -2.599 1.00 97.62 237 SER A O 1
ATOM 1900 N N . GLN A 1 238 ? -18.149 -7.310 -0.773 1.00 98.06 238 GLN A N 1
ATOM 1901 C CA . GLN A 1 238 ? -17.803 -5.986 -0.241 1.00 98.06 238 GLN A CA 1
ATOM 1902 C C . GLN A 1 238 ? -16.473 -5.450 -0.790 1.00 98.06 238 GLN A C 1
ATOM 1904 O O . GLN A 1 238 ? -16.175 -4.273 -0.591 1.00 98.06 238 GLN A O 1
ATOM 1909 N N . MET A 1 239 ? -15.674 -6.280 -1.472 1.00 97.62 239 MET A N 1
ATOM 1910 C CA . MET A 1 239 ? -14.323 -5.931 -1.924 1.00 97.62 239 MET A CA 1
ATOM 1911 C C . MET A 1 239 ? -14.322 -4.637 -2.748 1.00 97.62 239 MET A C 1
ATOM 1913 O O . MET A 1 239 ? -13.616 -3.691 -2.416 1.00 97.6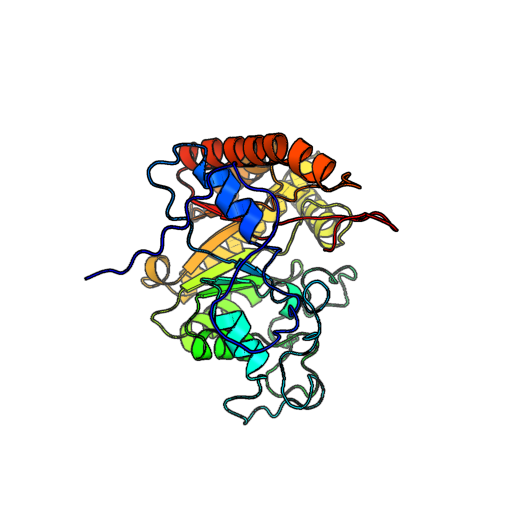2 239 MET A O 1
ATOM 1917 N N . SER A 1 240 ? -15.193 -4.534 -3.757 1.00 95.94 240 SER A N 1
ATOM 1918 C CA . SER A 1 240 ? -15.229 -3.380 -4.668 1.00 95.94 240 SER A CA 1
ATOM 1919 C C . SER A 1 240 ? -15.699 -2.070 -4.023 1.00 95.94 240 SER A C 1
ATOM 1921 O O . SER A 1 240 ? -15.399 -0.988 -4.531 1.00 95.94 240 SER A O 1
ATOM 1923 N N . SER A 1 241 ? -16.482 -2.130 -2.941 1.00 97.12 241 SER A N 1
ATOM 1924 C CA . SER A 1 241 ? -16.976 -0.930 -2.252 1.00 97.12 241 SER A CA 1
ATOM 1925 C C . SER A 1 241 ? -16.069 -0.491 -1.106 1.00 97.12 241 SER A C 1
ATOM 1927 O O . SER A 1 241 ? -16.023 0.705 -0.812 1.00 97.12 241 SER A O 1
ATOM 1929 N N . ARG A 1 242 ? -15.345 -1.431 -0.486 1.00 97.81 242 ARG A N 1
ATOM 1930 C CA . ARG A 1 242 ? -14.581 -1.196 0.745 1.00 97.81 242 ARG A CA 1
ATOM 1931 C C . ARG A 1 242 ? -13.070 -1.242 0.592 1.00 97.81 242 ARG A C 1
ATOM 1933 O O . ARG A 1 242 ? -12.393 -0.700 1.459 1.00 97.81 242 ARG A O 1
ATOM 1940 N N . VAL A 1 243 ? -12.537 -1.845 -0.464 1.00 98.62 243 VAL A N 1
ATOM 1941 C CA . VAL A 1 243 ? -11.091 -2.014 -0.638 1.00 98.62 243 VAL A CA 1
ATOM 1942 C C . VAL A 1 243 ? -10.618 -1.312 -1.909 1.00 98.62 243 VAL A C 1
ATOM 1944 O O . VAL A 1 243 ? -11.341 -1.228 -2.902 1.00 98.62 243 VAL A O 1
ATOM 1947 N N . ARG A 1 244 ? -9.408 -0.757 -1.852 1.00 98.31 244 ARG A N 1
ATOM 1948 C CA . ARG A 1 244 ? -8.664 -0.201 -2.982 1.00 98.31 244 ARG A CA 1
ATOM 1949 C C . ARG A 1 244 ? -7.319 -0.911 -3.074 1.00 98.31 244 ARG A C 1
ATOM 1951 O O . ARG A 1 244 ? -6.498 -0.794 -2.169 1.00 98.31 244 ARG A O 1
ATOM 1958 N N . LYS A 1 245 ? -7.103 -1.665 -4.146 1.00 98.50 245 LYS A N 1
ATOM 1959 C CA . LYS A 1 245 ? -5.858 -2.404 -4.396 1.00 98.50 245 LYS A CA 1
ATOM 1960 C C . LYS A 1 245 ? -4.837 -1.463 -5.025 1.00 98.50 245 LYS A C 1
ATOM 1962 O O . LYS A 1 245 ? -5.084 -0.952 -6.121 1.00 98.50 245 LYS A O 1
ATOM 1967 N N . VAL A 1 246 ? -3.720 -1.235 -4.342 1.00 98.38 246 VAL A N 1
ATOM 1968 C CA . VAL A 1 246 ? -2.688 -0.289 -4.772 1.00 98.38 246 VAL A CA 1
ATOM 1969 C C . VAL A 1 246 ? -1.396 -1.030 -5.091 1.00 98.38 246 VAL A C 1
ATOM 1971 O O . VAL A 1 246 ? -0.905 -1.814 -4.281 1.00 98.38 246 VAL A O 1
ATOM 1974 N N . ILE A 1 247 ? -0.832 -0.756 -6.266 1.00 98.25 247 ILE A N 1
ATOM 1975 C CA . ILE A 1 247 ? 0.565 -1.073 -6.586 1.00 98.25 247 ILE A CA 1
ATOM 1976 C C . ILE A 1 247 ? 1.360 0.231 -6.521 1.00 98.25 247 ILE A C 1
ATOM 1978 O O . ILE A 1 247 ? 0.942 1.229 -7.104 1.00 98.25 247 ILE A O 1
ATOM 1982 N N . ALA A 1 248 ? 2.490 0.236 -5.818 1.00 94.94 248 ALA A N 1
ATOM 1983 C CA . ALA A 1 248 ? 3.322 1.424 -5.652 1.00 94.94 248 ALA A CA 1
ATOM 1984 C C . ALA A 1 248 ? 4.618 1.316 -6.463 1.00 94.94 248 ALA A C 1
ATOM 1986 O O . ALA A 1 248 ? 5.243 0.259 -6.534 1.00 94.94 248 ALA A O 1
ATOM 1987 N N . GLY A 1 249 ? 5.043 2.419 -7.075 1.00 95.00 249 GLY A N 1
ATOM 1988 C CA . GLY A 1 249 ? 6.278 2.490 -7.846 1.00 95.00 249 GLY A CA 1
ATOM 1989 C C . GLY A 1 249 ? 6.927 3.866 -7.825 1.00 95.00 249 GLY A C 1
ATOM 1990 O O . GLY A 1 249 ? 6.506 4.769 -7.112 1.00 95.00 249 GLY A O 1
ATOM 1991 N N . GLN A 1 250 ? 7.984 4.027 -8.609 1.00 93.12 250 GLN A N 1
ATOM 1992 C CA . GLN A 1 250 ? 8.766 5.259 -8.622 1.00 93.12 250 GLN A CA 1
ATOM 1993 C C . GLN A 1 250 ? 8.140 6.334 -9.526 1.00 93.12 250 GLN A C 1
ATOM 1995 O O . GLN A 1 250 ? 7.705 6.038 -10.643 1.00 93.12 250 GLN A O 1
ATOM 2000 N N . SER A 1 251 ? 8.150 7.595 -9.072 1.00 87.62 251 SER A N 1
ATOM 2001 C CA . SER A 1 251 ? 7.762 8.753 -9.897 1.00 87.62 251 SER A CA 1
ATOM 2002 C C . SER A 1 251 ? 8.530 8.770 -11.224 1.00 87.62 251 SER A C 1
ATOM 2004 O O . SER A 1 251 ? 9.719 8.462 -11.270 1.00 87.62 251 SER A O 1
ATOM 2006 N N . GLY A 1 252 ? 7.831 9.074 -12.320 1.00 88.31 252 GLY A N 1
ATOM 2007 C CA . GLY A 1 252 ? 8.410 9.168 -13.665 1.00 88.31 252 GLY A CA 1
ATOM 2008 C C . GLY A 1 252 ? 8.859 7.845 -14.305 1.00 88.31 252 GLY A C 1
ATOM 2009 O O . GLY A 1 252 ? 9.229 7.839 -15.478 1.00 88.31 252 GLY A O 1
ATOM 2010 N N . ASN A 1 253 ? 8.809 6.713 -13.594 1.00 95.19 253 ASN A N 1
ATOM 2011 C CA . ASN A 1 253 ? 9.327 5.432 -14.075 1.00 95.19 253 ASN A CA 1
ATOM 2012 C C . ASN A 1 253 ? 8.216 4.514 -14.619 1.00 95.19 253 ASN A C 1
ATOM 2014 O O . ASN A 1 253 ? 7.855 3.502 -14.016 1.00 95.19 253 ASN A O 1
ATOM 2018 N N . THR A 1 254 ? 7.680 4.847 -15.796 1.00 96.94 254 THR A N 1
ATOM 2019 C CA . THR A 1 254 ? 6.677 4.006 -16.483 1.00 96.94 254 THR A CA 1
ATOM 2020 C C . THR A 1 254 ? 7.233 2.641 -16.887 1.00 96.94 254 THR A C 1
ATOM 2022 O O . THR A 1 254 ? 6.504 1.657 -16.906 1.00 96.94 254 THR A O 1
ATOM 2025 N N . TRP A 1 255 ? 8.543 2.538 -17.133 1.00 97.81 255 TRP A N 1
ATOM 2026 C CA . TRP A 1 255 ? 9.182 1.261 -17.447 1.00 97.81 255 TRP A CA 1
ATOM 2027 C C . TRP A 1 255 ? 9.084 0.269 -16.283 1.00 97.81 255 TRP A C 1
ATOM 2029 O O . TRP A 1 255 ? 8.834 -0.912 -16.505 1.00 97.81 255 TRP A O 1
ATOM 2039 N N . MET A 1 256 ? 9.246 0.726 -15.041 1.00 97.56 256 MET A N 1
ATOM 2040 C CA . MET A 1 256 ? 8.993 -0.099 -13.858 1.00 97.56 256 MET A CA 1
ATOM 2041 C C . MET A 1 256 ? 7.514 -0.501 -13.768 1.00 97.56 256 MET A C 1
ATOM 2043 O O . MET A 1 256 ? 7.218 -1.671 -13.526 1.00 97.56 256 MET A O 1
ATOM 2047 N N . ALA A 1 257 ? 6.600 0.440 -14.018 1.00 98.12 257 ALA A N 1
ATOM 2048 C CA . ALA A 1 257 ? 5.162 0.183 -14.004 1.00 98.12 257 ALA A CA 1
ATOM 2049 C C . ALA A 1 257 ? 4.756 -0.909 -15.014 1.00 98.12 257 ALA A C 1
ATOM 2051 O O . ALA A 1 257 ? 3.997 -1.816 -14.673 1.00 98.12 257 ALA A O 1
ATOM 2052 N N . ASP A 1 258 ? 5.362 -0.923 -16.205 1.00 98.62 258 ASP A N 1
ATOM 2053 C CA . ASP A 1 258 ? 5.168 -2.001 -17.181 1.00 98.62 258 ASP A CA 1
ATOM 2054 C C . ASP A 1 258 ? 5.609 -3.370 -16.635 1.00 98.62 258 ASP A C 1
ATOM 2056 O O . ASP A 1 258 ? 4.928 -4.368 -16.861 1.00 98.62 258 ASP A O 1
ATOM 2060 N N . ARG A 1 259 ? 6.727 -3.450 -15.892 1.00 98.69 259 ARG A N 1
ATOM 2061 C CA . ARG A 1 259 ? 7.181 -4.722 -15.287 1.00 98.69 259 ARG A CA 1
ATOM 2062 C C . ARG A 1 259 ? 6.200 -5.222 -14.226 1.00 98.69 259 ARG A C 1
ATOM 2064 O O . ARG A 1 259 ? 6.048 -6.431 -14.070 1.00 98.69 259 ARG A O 1
ATOM 2071 N N . HIS A 1 260 ? 5.525 -4.318 -13.513 1.00 98.81 260 HIS A N 1
ATOM 2072 C CA . HIS A 1 260 ? 4.437 -4.695 -12.612 1.00 98.81 260 HIS A CA 1
ATOM 2073 C C . HIS A 1 260 ? 3.251 -5.269 -13.394 1.00 98.81 260 HIS A C 1
ATOM 2075 O O . HIS A 1 260 ? 2.763 -6.352 -13.063 1.00 98.81 260 HIS A O 1
ATOM 2081 N N . MET A 1 261 ? 2.826 -4.591 -14.465 1.00 98.69 261 MET A N 1
ATOM 2082 C CA . MET A 1 261 ? 1.683 -5.031 -15.270 1.00 98.69 261 MET A CA 1
ATOM 2083 C C . MET A 1 261 ? 1.952 -6.315 -16.057 1.00 98.69 261 MET A C 1
ATOM 2085 O O . MET A 1 261 ? 1.022 -7.082 -16.281 1.00 98.69 261 MET A O 1
ATOM 2089 N N . GLU A 1 262 ? 3.205 -6.620 -16.404 1.00 98.69 262 GLU A N 1
ATOM 2090 C CA . GLU A 1 262 ? 3.585 -7.935 -16.940 1.00 98.69 262 GLU A CA 1
ATOM 2091 C C . GLU A 1 262 ? 3.176 -9.075 -16.003 1.00 98.69 262 GLU A C 1
ATOM 2093 O O . GLU A 1 262 ? 2.673 -10.088 -16.474 1.00 98.69 262 GLU A O 1
ATOM 2098 N N . VAL A 1 263 ? 3.337 -8.909 -14.687 1.00 98.81 263 VAL A N 1
ATOM 2099 C CA . VAL A 1 263 ? 2.937 -9.925 -13.700 1.00 98.81 263 VAL A CA 1
ATOM 2100 C C . VAL A 1 263 ? 1.431 -9.935 -13.493 1.00 98.81 263 VAL A C 1
ATOM 2102 O O . VAL A 1 263 ? 0.825 -11.004 -13.469 1.00 98.81 263 VAL A O 1
ATOM 2105 N N . VAL A 1 264 ? 0.821 -8.754 -13.360 1.00 98.75 264 VAL A N 1
ATOM 2106 C CA . VAL A 1 264 ? -0.631 -8.617 -13.168 1.00 98.75 264 VAL A CA 1
ATOM 2107 C C . VAL A 1 264 ? -1.404 -9.218 -14.346 1.00 98.75 264 VAL A C 1
ATOM 2109 O O . VAL A 1 264 ? -2.451 -9.826 -14.140 1.00 98.75 264 VAL A O 1
ATOM 2112 N N . ASN A 1 265 ? -0.888 -9.093 -15.569 1.00 98.62 265 ASN A N 1
ATOM 2113 C CA . ASN A 1 265 ? -1.552 -9.571 -16.780 1.00 98.62 265 ASN A CA 1
ATOM 2114 C C . ASN A 1 265 ? -1.137 -10.991 -17.202 1.00 98.62 265 ASN A C 1
ATOM 2116 O O . ASN A 1 265 ? -1.734 -11.537 -18.133 1.00 98.62 265 ASN A O 1
ATOM 2120 N N . ASP A 1 266 ? -0.145 -11.604 -16.550 1.00 98.56 266 ASP A N 1
ATOM 2121 C CA . ASP A 1 266 ? 0.266 -12.977 -16.847 1.00 98.56 266 ASP A CA 1
ATOM 2122 C C . ASP A 1 266 ? -0.652 -13.985 -16.126 1.00 98.56 266 ASP A C 1
ATOM 2124 O O . ASP A 1 266 ? -0.609 -14.088 -14.898 1.00 98.56 266 ASP A O 1
ATOM 2128 N N . PRO A 1 267 ? -1.445 -14.800 -16.849 1.00 98.25 267 PRO A N 1
ATOM 2129 C CA . PRO A 1 267 ? -2.357 -15.769 -16.239 1.00 98.25 267 PRO A CA 1
ATOM 2130 C C . PRO A 1 267 ? -1.651 -16.909 -15.485 1.00 98.25 267 PRO A C 1
ATOM 2132 O O . PRO A 1 267 ? -2.304 -17.639 -14.741 1.00 98.25 267 PRO A O 1
ATOM 2135 N N . GLN A 1 268 ? -0.343 -17.113 -15.676 1.00 97.88 268 GLN A N 1
ATOM 2136 C CA . GLN A 1 268 ? 0.432 -18.074 -14.885 1.00 97.88 268 GLN A CA 1
ATOM 2137 C C . GLN A 1 268 ? 0.809 -17.505 -13.515 1.00 97.88 268 GLN A C 1
ATOM 2139 O O . GLN A 1 268 ? 0.842 -18.247 -12.532 1.00 97.88 268 GLN A O 1
ATOM 2144 N N . LEU A 1 269 ? 1.083 -16.201 -13.441 1.00 98.19 269 LEU A N 1
ATOM 2145 C CA . LEU A 1 269 ? 1.493 -15.526 -12.208 1.00 98.19 269 LEU A CA 1
ATOM 2146 C C . LEU A 1 269 ? 0.291 -14.979 -11.420 1.00 98.19 269 LEU A C 1
ATOM 2148 O O . LEU A 1 269 ? 0.298 -15.044 -10.185 1.00 98.19 269 LEU A O 1
ATOM 2152 N N . ASN A 1 270 ? -0.747 -14.538 -12.136 1.00 98.62 270 ASN A N 1
ATOM 2153 C CA . ASN A 1 270 ? -2.031 -14.044 -11.642 1.00 98.62 270 ASN A CA 1
ATOM 2154 C C . ASN A 1 270 ? -3.211 -14.866 -12.217 1.00 98.62 270 ASN A C 1
ATOM 2156 O O . ASN A 1 270 ? -3.956 -14.390 -13.079 1.00 98.62 270 ASN A O 1
ATOM 2160 N N . PRO A 1 271 ? -3.403 -16.122 -11.773 1.00 98.06 271 PRO A N 1
ATOM 2161 C CA . PRO A 1 271 ? -4.460 -16.990 -12.295 1.00 98.06 271 PRO A CA 1
ATOM 2162 C C . PRO A 1 271 ? -5.880 -16.542 -11.914 1.00 98.06 271 PRO A C 1
ATOM 2164 O O . PRO A 1 271 ? -6.829 -16.924 -12.600 1.00 98.06 271 PRO A O 1
ATOM 2167 N N . SER A 1 272 ? -6.045 -15.753 -10.846 1.00 97.62 272 SER A N 1
ATOM 2168 C CA . SER A 1 272 ? -7.335 -15.137 -10.498 1.00 97.62 272 SER A CA 1
ATOM 2169 C C . SER A 1 272 ? -7.718 -14.018 -11.470 1.00 97.62 272 SER A C 1
ATOM 2171 O O . SER A 1 272 ? -8.900 -13.710 -11.624 1.00 97.62 272 SER A O 1
ATOM 2173 N N . GLY A 1 273 ? -6.729 -13.424 -12.150 1.00 98.19 273 GLY A N 1
ATOM 2174 C CA . GLY A 1 273 ? -6.915 -12.261 -13.009 1.00 98.19 273 GLY A CA 1
ATOM 2175 C C . GLY A 1 273 ? -7.263 -10.994 -12.227 1.00 98.19 273 GLY A C 1
ATOM 2176 O O . GLY A 1 273 ? -7.774 -10.045 -12.826 1.00 98.19 273 GLY A O 1
ATOM 2177 N N . ILE A 1 274 ? -7.024 -10.967 -10.909 1.00 98.44 274 ILE A N 1
ATOM 2178 C CA . ILE A 1 274 ? -7.342 -9.813 -10.069 1.00 98.44 274 ILE A CA 1
ATOM 2179 C C . ILE A 1 274 ? -6.503 -8.606 -10.499 1.00 98.44 274 ILE A C 1
ATOM 2181 O O . ILE A 1 274 ? -5.285 -8.693 -10.645 1.00 98.44 274 ILE A O 1
ATOM 2185 N N . GLN A 1 275 ? -7.164 -7.474 -10.725 1.00 98.38 275 GLN A N 1
ATOM 2186 C CA . GLN A 1 275 ? -6.527 -6.239 -11.183 1.00 98.38 275 GLN A CA 1
ATOM 2187 C C . GLN A 1 275 ? -6.381 -5.241 -10.026 1.00 98.38 275 GLN A C 1
ATOM 2189 O O . GLN A 1 275 ? -7.271 -5.193 -9.161 1.00 98.38 275 GLN A O 1
ATOM 2194 N N . PRO A 1 276 ? -5.301 -4.436 -9.994 1.00 98.44 276 PRO A N 1
ATOM 2195 C CA . PRO A 1 276 ? -5.217 -3.283 -9.108 1.00 98.44 276 PRO A CA 1
ATOM 2196 C C . PRO A 1 276 ? -6.280 -2.239 -9.479 1.00 98.44 276 PRO A C 1
ATOM 2198 O O . PRO A 1 276 ? -6.744 -2.185 -10.614 1.00 98.44 276 PRO A O 1
ATOM 2201 N N . ASP A 1 277 ? -6.660 -1.394 -8.521 1.00 98.25 277 ASP A N 1
ATOM 2202 C CA . ASP A 1 277 ? -7.531 -0.240 -8.795 1.00 98.25 277 ASP A CA 1
ATOM 2203 C C . ASP A 1 277 ? -6.703 1.041 -8.988 1.00 98.25 277 ASP A C 1
ATOM 2205 O O . ASP A 1 277 ? -7.166 2.019 -9.583 1.00 98.25 277 ASP A O 1
ATOM 2209 N N . CYS A 1 278 ? -5.492 1.070 -8.420 1.00 96.56 278 CYS A N 1
ATOM 2210 C CA . CYS A 1 278 ? -4.650 2.254 -8.369 1.00 96.56 278 CYS A CA 1
ATOM 2211 C C . CYS A 1 278 ? -3.170 1.920 -8.571 1.00 96.56 278 CYS A C 1
ATOM 2213 O O . CYS A 1 278 ? -2.682 0.890 -8.096 1.00 96.56 278 CYS A O 1
ATOM 2215 N N . TYR A 1 279 ? -2.455 2.856 -9.192 1.00 96.81 279 TYR A N 1
ATOM 2216 C CA . TYR A 1 279 ? -0.999 2.904 -9.192 1.00 96.81 279 TYR A CA 1
ATOM 2217 C C . TYR A 1 279 ? -0.545 4.144 -8.421 1.00 96.81 279 TYR A C 1
ATOM 2219 O O . TYR A 1 279 ? -1.082 5.235 -8.625 1.00 96.81 279 TYR A O 1
ATOM 2227 N N . ALA A 1 280 ? 0.411 3.986 -7.513 1.00 93.50 280 ALA A N 1
ATOM 2228 C CA . ALA A 1 280 ? 0.859 5.059 -6.640 1.00 93.50 280 ALA A CA 1
ATOM 2229 C C . ALA A 1 280 ? 2.337 5.402 -6.849 1.00 93.50 280 ALA A C 1
ATOM 2231 O O . ALA A 1 280 ? 3.154 4.512 -7.068 1.00 93.50 280 ALA A O 1
ATOM 2232 N N . VAL A 1 281 ? 2.682 6.688 -6.748 1.00 90.56 281 VAL A N 1
ATOM 2233 C CA . VAL A 1 281 ? 4.067 7.197 -6.827 1.00 90.56 281 VAL A CA 1
ATOM 2234 C C . VAL A 1 281 ? 4.343 8.241 -5.741 1.00 90.56 281 VAL A C 1
ATOM 2236 O O . VAL A 1 281 ? 3.401 8.780 -5.165 1.00 90.56 281 VAL A O 1
ATOM 2239 N N . ALA A 1 282 ? 5.612 8.557 -5.476 1.00 86.31 282 ALA A N 1
ATOM 2240 C CA . ALA A 1 282 ? 6.010 9.656 -4.590 1.00 86.31 282 ALA A CA 1
ATOM 2241 C C . ALA A 1 282 ? 6.688 10.800 -5.360 1.00 86.31 282 ALA A C 1
ATOM 2243 O O . ALA A 1 282 ? 7.882 10.717 -5.662 1.00 86.31 282 ALA A O 1
ATOM 2244 N N . PRO A 1 283 ? 5.959 11.874 -5.712 1.00 82.00 283 PRO A N 1
ATOM 2245 C CA . PRO A 1 283 ? 6.559 13.050 -6.325 1.00 82.00 283 PRO A CA 1
ATOM 2246 C C . PRO A 1 283 ? 7.193 13.965 -5.272 1.00 82.00 283 PRO A C 1
ATOM 2248 O O . PRO A 1 283 ? 6.510 14.727 -4.579 1.00 82.00 283 PRO A O 1
ATOM 2251 N N . TYR A 1 284 ? 8.519 13.922 -5.178 1.00 78.56 284 TYR A N 1
ATOM 2252 C CA . TYR A 1 284 ? 9.291 14.874 -4.383 1.00 78.56 284 TYR A CA 1
ATOM 2253 C C . TYR A 1 284 ? 9.791 16.025 -5.242 1.00 78.56 284 TYR A C 1
ATOM 2255 O O . TYR A 1 284 ? 10.261 15.817 -6.355 1.00 78.56 284 TYR A O 1
ATOM 2263 N N . VAL A 1 285 ? 9.733 17.236 -4.694 1.00 77.44 285 VAL A N 1
ATOM 2264 C CA . VAL A 1 285 ? 10.264 18.445 -5.330 1.00 77.44 285 VAL A CA 1
ATOM 2265 C C . VAL A 1 285 ? 11.464 18.939 -4.534 1.00 77.44 285 VAL A C 1
ATOM 2267 O O . VAL A 1 285 ? 11.430 19.009 -3.306 1.00 77.44 285 VAL A O 1
ATOM 2270 N N . GLY A 1 286 ? 12.521 19.336 -5.229 1.00 72.62 286 GLY A N 1
ATOM 2271 C CA . GLY A 1 286 ? 13.666 20.012 -4.638 1.00 72.62 286 GLY A CA 1
ATOM 2272 C C . GLY A 1 286 ? 14.697 19.088 -4.004 1.00 72.62 286 GLY A C 1
ATOM 2273 O O . GLY A 1 286 ? 15.455 19.563 -3.161 1.00 72.62 286 GLY A O 1
ATOM 2274 N N . LEU A 1 287 ? 14.794 17.825 -4.441 1.00 71.75 287 LEU A N 1
ATOM 2275 C CA . LEU A 1 287 ? 15.800 16.861 -3.956 1.00 71.75 287 LEU A CA 1
ATOM 2276 C C . LEU A 1 287 ? 17.231 17.427 -3.976 1.00 71.75 287 LEU A C 1
ATOM 2278 O O . LEU A 1 287 ? 18.042 17.126 -3.103 1.00 71.75 287 LEU A O 1
ATOM 2282 N N . ASN A 1 288 ? 17.522 18.290 -4.954 1.00 71.44 288 ASN A N 1
ATOM 2283 C CA . ASN A 1 288 ? 18.808 18.973 -5.109 1.00 71.44 288 ASN A CA 1
ATOM 2284 C C . ASN A 1 288 ? 18.727 20.497 -4.897 1.00 71.44 288 ASN A C 1
ATOM 2286 O O . ASN A 1 288 ? 19.709 21.203 -5.134 1.00 71.44 288 ASN A O 1
ATOM 2290 N N . ALA A 1 289 ? 17.571 21.028 -4.492 1.00 73.38 289 ALA A N 1
ATOM 2291 C CA . ALA A 1 289 ? 17.371 22.462 -4.336 1.00 73.38 289 ALA A CA 1
ATOM 2292 C C . ALA A 1 289 ? 17.955 22.966 -3.008 1.00 73.38 289 ALA A C 1
ATOM 2294 O O . ALA A 1 289 ? 17.730 22.393 -1.947 1.00 73.38 289 ALA A O 1
ATOM 2295 N N . THR A 1 290 ? 18.670 24.089 -3.061 1.00 75.62 290 THR A N 1
ATOM 2296 C CA . THR A 1 290 ? 19.197 24.798 -1.875 1.00 75.62 290 THR A CA 1
ATOM 2297 C C . THR A 1 290 ? 18.523 26.144 -1.632 1.00 75.62 290 THR A C 1
ATOM 2299 O O . THR A 1 290 ? 18.759 26.792 -0.615 1.00 75.62 290 THR A O 1
ATOM 2302 N N . THR A 1 291 ? 17.682 26.579 -2.571 1.00 77.69 291 THR A N 1
ATOM 2303 C CA . THR A 1 291 ? 17.001 27.875 -2.559 1.00 77.69 291 THR A CA 1
ATOM 2304 C C . THR A 1 291 ? 15.534 27.700 -2.929 1.00 77.69 291 THR A C 1
ATOM 2306 O O . THR A 1 291 ? 15.175 26.745 -3.619 1.00 77.69 291 THR A O 1
ATOM 2309 N N . LEU A 1 292 ? 14.690 28.664 -2.538 1.00 75.56 292 LEU A N 1
ATOM 2310 C CA . LEU A 1 292 ? 13.290 28.707 -2.976 1.00 75.56 292 LEU A CA 1
ATOM 2311 C C . LEU A 1 292 ? 13.184 28.695 -4.503 1.00 75.56 292 LEU A C 1
ATOM 2313 O O . LEU A 1 292 ? 12.322 28.018 -5.048 1.00 75.56 292 LEU A O 1
ATOM 2317 N N . GLN A 1 293 ? 14.070 29.416 -5.196 1.00 80.19 293 GLN A N 1
ATOM 2318 C CA . GLN A 1 293 ? 14.088 29.424 -6.657 1.00 80.19 293 GLN A CA 1
ATOM 2319 C C . GLN A 1 293 ? 14.408 28.037 -7.221 1.00 80.19 293 GLN A C 1
ATOM 2321 O O . GLN A 1 293 ? 13.712 27.591 -8.120 1.00 80.19 293 GLN A O 1
ATOM 2326 N N . GLY A 1 294 ? 15.378 27.322 -6.643 1.00 80.06 294 GLY A N 1
ATOM 2327 C CA . GLY A 1 294 ? 15.690 25.950 -7.049 1.00 80.06 294 GLY A CA 1
ATOM 2328 C C . GLY A 1 294 ? 14.511 24.987 -6.879 1.00 80.06 294 GLY A C 1
ATOM 2329 O O . GLY A 1 294 ? 14.321 24.115 -7.718 1.00 80.06 294 GLY A O 1
ATOM 2330 N N . LEU A 1 295 ? 13.680 25.172 -5.845 1.00 77.75 295 LEU A N 1
ATOM 2331 C CA . LEU A 1 295 ? 12.436 24.410 -5.681 1.00 77.75 295 LEU A CA 1
ATOM 2332 C C . LEU A 1 295 ? 11.444 24.715 -6.818 1.00 77.75 295 LEU A C 1
ATOM 2334 O O . LEU A 1 295 ? 10.854 23.801 -7.391 1.00 77.75 295 LEU A O 1
ATOM 2338 N N . TRP A 1 296 ? 11.274 25.996 -7.164 1.00 80.50 296 TRP A N 1
ATOM 2339 C CA . TRP A 1 296 ? 10.412 26.412 -8.277 1.00 80.50 296 TRP A CA 1
ATOM 2340 C C . TRP A 1 296 ? 10.923 25.940 -9.640 1.00 80.50 296 TRP A C 1
ATOM 2342 O O . TRP A 1 296 ? 10.109 25.640 -10.510 1.00 80.50 296 TRP A O 1
ATOM 2352 N N . ASP A 1 297 ? 12.241 25.867 -9.818 1.00 85.50 297 ASP A N 1
ATOM 2353 C CA . ASP A 1 297 ? 12.879 25.421 -11.057 1.00 85.50 297 ASP A CA 1
ATOM 2354 C C . ASP A 1 297 ? 12.741 23.903 -11.267 1.00 85.50 297 ASP A C 1
ATOM 2356 O O . ASP A 1 297 ? 12.674 23.454 -12.410 1.00 85.50 297 ASP A O 1
ATOM 2360 N N . ASP A 1 298 ? 12.663 23.122 -10.184 1.00 82.31 298 ASP A N 1
ATOM 2361 C CA . ASP A 1 298 ? 12.490 21.662 -10.223 1.00 82.31 298 ASP A CA 1
ATOM 2362 C C . ASP A 1 298 ? 11.030 21.244 -10.479 1.00 82.31 298 ASP A C 1
ATOM 2364 O O . ASP A 1 298 ? 10.742 20.230 -11.118 1.00 82.31 298 ASP A O 1
ATOM 2368 N N . LEU A 1 299 ? 10.079 22.072 -10.042 1.00 83.12 299 LEU A N 1
ATOM 2369 C CA . LEU A 1 299 ? 8.649 21.778 -10.101 1.00 83.12 299 LEU A CA 1
ATOM 2370 C C . LEU A 1 299 ? 8.126 21.379 -11.500 1.00 83.12 299 LEU A C 1
ATOM 2372 O O . LEU A 1 299 ? 7.346 20.427 -11.574 1.00 83.12 299 LEU A O 1
ATOM 2376 N N . PRO A 1 300 ? 8.523 22.022 -12.620 1.00 88.12 300 PRO A N 1
ATOM 2377 C CA . PRO A 1 300 ? 8.100 21.591 -13.950 1.00 88.12 300 PRO A CA 1
ATOM 2378 C C . PRO A 1 300 ? 8.533 20.164 -14.307 1.00 88.12 300 PRO A C 1
ATOM 2380 O O . PRO A 1 300 ? 7.783 19.474 -14.996 1.00 88.12 300 PRO A O 1
ATOM 2383 N N . ALA A 1 301 ? 9.709 19.715 -13.851 1.00 88.12 301 ALA A N 1
ATOM 2384 C CA . ALA A 1 301 ? 10.185 18.356 -14.105 1.00 88.12 301 ALA A CA 1
ATOM 2385 C C . ALA A 1 301 ? 9.337 17.334 -13.340 1.00 88.12 301 ALA A C 1
ATOM 2387 O O . ALA A 1 301 ? 8.820 16.398 -13.946 1.00 88.12 301 ALA A O 1
ATOM 2388 N N . VAL A 1 302 ? 9.080 17.581 -12.053 1.00 85.88 302 VAL A N 1
ATOM 2389 C CA . VAL A 1 302 ? 8.224 16.715 -11.224 1.00 85.88 302 VAL A CA 1
ATOM 2390 C C . VAL A 1 302 ? 6.793 16.647 -11.768 1.00 85.88 302 VAL A C 1
ATOM 2392 O O . VAL A 1 302 ? 6.192 15.575 -11.819 1.00 85.88 302 VAL A O 1
ATOM 2395 N N . VAL A 1 303 ? 6.243 17.771 -12.246 1.00 85.88 303 VAL A N 1
ATOM 2396 C CA . VAL A 1 303 ? 4.931 17.788 -12.918 1.00 85.88 303 VAL A CA 1
ATOM 2397 C C . VAL A 1 303 ? 4.951 16.935 -14.190 1.00 85.88 303 VAL A C 1
ATOM 2399 O O . VAL A 1 303 ? 3.996 16.199 -14.434 1.00 85.88 303 VAL A O 1
ATOM 2402 N N . ALA A 1 304 ? 6.019 16.997 -14.989 1.00 87.94 304 ALA A N 1
ATOM 2403 C CA . ALA A 1 304 ? 6.147 16.176 -16.192 1.00 87.94 304 ALA A CA 1
ATOM 2404 C C . ALA A 1 304 ? 6.250 14.674 -15.866 1.00 87.94 304 ALA A C 1
ATOM 2406 O O . ALA A 1 304 ? 5.629 13.863 -16.550 1.00 87.94 304 ALA A O 1
ATOM 2407 N N . GLU A 1 305 ? 6.968 14.302 -14.805 1.00 89.19 305 GLU A N 1
ATOM 2408 C CA . GLU A 1 305 ? 7.032 12.919 -14.313 1.00 89.19 305 GLU A CA 1
ATOM 2409 C C . GLU A 1 305 ? 5.666 12.408 -13.840 1.00 89.19 305 GLU A C 1
ATOM 2411 O O . GLU A 1 305 ? 5.247 11.310 -14.217 1.00 89.19 305 GLU A O 1
ATOM 2416 N N . CYS A 1 306 ? 4.939 13.222 -13.065 1.00 87.75 306 CYS A N 1
ATOM 2417 C CA . CYS A 1 306 ? 3.575 12.907 -12.639 1.00 87.75 306 CYS A CA 1
ATOM 2418 C C . CYS A 1 306 ? 2.645 12.733 -13.841 1.00 87.75 306 CYS A C 1
ATOM 2420 O O . CYS A 1 306 ? 1.839 11.805 -13.863 1.00 87.75 306 CYS A O 1
ATOM 2422 N N . GLN A 1 307 ? 2.763 13.604 -14.849 1.00 89.25 307 GLN A N 1
ATOM 2423 C CA . GLN A 1 307 ? 1.954 13.521 -16.062 1.00 89.25 307 GLN A CA 1
ATOM 2424 C C . GLN A 1 307 ? 2.255 12.242 -16.850 1.00 89.25 307 GLN A C 1
ATOM 2426 O O . GLN A 1 307 ? 1.324 11.581 -17.292 1.00 89.25 307 GLN A O 1
ATOM 2431 N N . ALA A 1 308 ? 3.525 11.847 -16.971 1.00 92.31 308 ALA A N 1
ATOM 2432 C CA . ALA A 1 308 ? 3.900 10.612 -17.658 1.00 92.31 308 ALA A CA 1
ATOM 2433 C C . ALA A 1 308 ? 3.290 9.370 -16.987 1.00 92.31 308 ALA A C 1
ATOM 2435 O O . ALA A 1 308 ? 2.747 8.500 -17.668 1.00 92.31 308 ALA A O 1
ATOM 2436 N N . ILE A 1 309 ? 3.324 9.305 -15.651 1.00 93.06 309 ILE A N 1
ATOM 2437 C CA . ILE A 1 309 ? 2.665 8.227 -14.903 1.00 93.06 309 ILE A CA 1
ATOM 2438 C C . ILE A 1 309 ? 1.140 8.324 -15.024 1.00 93.06 309 ILE A C 1
ATOM 2440 O O . ILE A 1 309 ? 0.481 7.295 -15.150 1.00 93.06 309 ILE A O 1
ATOM 2444 N N . LYS A 1 310 ? 0.561 9.530 -15.015 1.00 92.81 310 LYS A N 1
ATOM 2445 C CA . LYS A 1 310 ? -0.887 9.722 -15.171 1.00 92.81 310 LYS A CA 1
ATOM 2446 C C . LYS A 1 310 ? -1.385 9.222 -16.524 1.00 92.81 310 LYS A C 1
ATOM 2448 O O . LYS A 1 310 ? -2.380 8.506 -16.559 1.00 92.81 310 LYS A O 1
ATOM 2453 N N . ASP A 1 311 ? -0.685 9.565 -17.602 1.00 94.19 311 ASP A N 1
ATOM 2454 C CA . ASP A 1 311 ? -1.014 9.117 -18.957 1.00 94.19 311 ASP A CA 1
ATOM 2455 C C . ASP A 1 311 ? -0.921 7.588 -19.064 1.00 94.19 311 ASP A C 1
ATOM 2457 O O . ASP A 1 311 ? -1.777 6.950 -19.676 1.00 94.19 311 ASP A O 1
ATOM 2461 N N . TRP A 1 312 ? 0.088 6.992 -18.420 1.00 97.50 312 TRP A N 1
ATOM 2462 C CA . TRP A 1 312 ? 0.231 5.540 -18.322 1.00 97.50 312 TRP A CA 1
ATOM 2463 C C . TRP A 1 312 ? -0.921 4.902 -17.529 1.00 97.50 312 TRP A C 1
ATOM 2465 O O . TRP A 1 312 ? -1.542 3.956 -18.005 1.00 97.50 312 TRP A O 1
ATOM 2475 N N . CYS A 1 313 ? -1.283 5.461 -16.369 1.00 95.75 313 CYS A N 1
ATOM 2476 C CA . CYS A 1 313 ? -2.405 4.975 -15.560 1.00 95.75 313 CYS A CA 1
ATOM 2477 C C . CYS A 1 313 ? -3.724 5.033 -16.338 1.00 95.75 313 CYS A C 1
ATOM 2479 O O . CYS A 1 313 ? -4.497 4.082 -16.294 1.00 95.75 31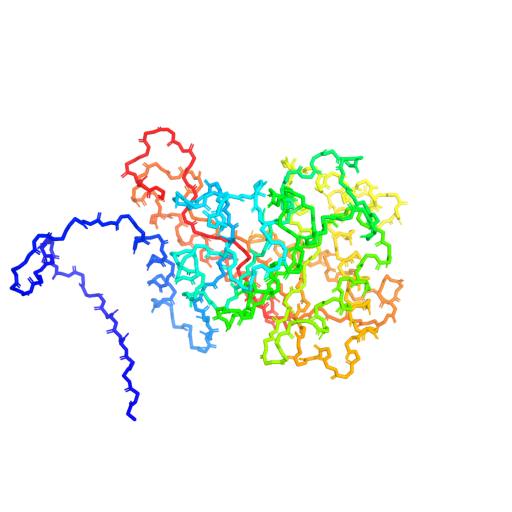3 CYS A O 1
ATOM 2481 N N . ASP A 1 314 ? -3.970 6.114 -17.083 1.00 95.12 314 ASP A N 1
ATOM 2482 C CA . ASP A 1 314 ? -5.174 6.253 -17.908 1.00 95.12 314 ASP A CA 1
ATOM 2483 C C . ASP A 1 314 ? -5.241 5.199 -19.019 1.00 95.12 314 ASP A C 1
ATOM 2485 O O . ASP A 1 314 ? -6.327 4.700 -19.321 1.00 95.12 314 ASP A O 1
ATOM 2489 N N . ALA A 1 315 ? -4.096 4.838 -19.609 1.00 97.19 315 ALA A N 1
ATOM 2490 C CA . ALA A 1 315 ? -4.015 3.782 -20.614 1.00 97.19 315 ALA A CA 1
ATOM 2491 C C . ALA A 1 315 ? -4.304 2.388 -20.026 1.00 97.19 315 ALA A C 1
ATOM 2493 O O . ALA A 1 315 ? -4.963 1.581 -20.682 1.00 97.19 315 ALA A O 1
ATOM 2494 N N . GLU A 1 316 ? -3.873 2.136 -18.788 1.00 96.81 316 GLU A N 1
ATOM 2495 C CA . GLU A 1 316 ? -4.120 0.888 -18.048 1.00 96.81 316 GLU A CA 1
ATOM 2496 C C . GLU A 1 316 ? -5.477 0.872 -17.309 1.00 96.81 316 GLU A C 1
ATOM 2498 O O . GLU A 1 316 ? -5.888 -0.153 -16.768 1.00 96.81 316 GLU A O 1
ATOM 2503 N N . GLY A 1 317 ? -6.206 1.994 -17.282 1.00 96.44 317 GLY A N 1
ATOM 2504 C CA . GLY A 1 317 ? -7.482 2.122 -16.570 1.00 96.44 317 GLY A CA 1
ATOM 2505 C C . GLY A 1 317 ? -7.352 2.206 -15.042 1.00 96.44 317 GLY A C 1
ATOM 2506 O O . GLY A 1 317 ? -8.294 1.859 -14.328 1.00 96.44 317 GLY A O 1
ATOM 2507 N N . LEU A 1 318 ? -6.206 2.666 -14.541 1.00 95.88 318 LEU A N 1
ATOM 2508 C CA . LEU A 1 318 ? -5.885 2.789 -13.119 1.00 95.88 318 LEU A CA 1
ATOM 2509 C C . LEU A 1 318 ? -6.034 4.232 -12.629 1.00 95.88 318 LEU A C 1
ATOM 2511 O O . LEU A 1 318 ? -5.779 5.194 -13.352 1.00 95.88 318 LEU A O 1
ATOM 2515 N N . ALA A 1 319 ? -6.395 4.402 -11.357 1.00 93.81 319 ALA A N 1
ATOM 2516 C CA . ALA A 1 319 ? -6.292 5.706 -10.707 1.00 93.81 319 ALA A CA 1
ATOM 2517 C C . ALA A 1 319 ? -4.843 5.982 -10.272 1.00 93.81 319 ALA A C 1
ATOM 2519 O O . ALA A 1 319 ? -4.201 5.119 -9.673 1.00 93.81 319 ALA A O 1
ATOM 2520 N N . LEU A 1 320 ? -4.349 7.199 -10.513 1.00 92.00 320 LEU A N 1
ATOM 2521 C CA . LEU A 1 320 ? -3.066 7.650 -9.972 1.00 92.00 320 LEU A CA 1
ATOM 2522 C C . LEU A 1 320 ? -3.240 8.163 -8.537 1.00 92.00 320 LEU A C 1
ATOM 2524 O O . LEU A 1 320 ? -4.079 9.030 -8.292 1.00 92.00 320 LEU A O 1
ATOM 2528 N N . LEU A 1 321 ? -2.414 7.668 -7.615 1.00 88.38 321 LEU A N 1
ATOM 2529 C CA . LEU A 1 321 ? -2.312 8.150 -6.235 1.00 88.38 321 LEU A CA 1
ATOM 2530 C C . LEU A 1 321 ? -0.894 8.660 -5.936 1.00 88.38 321 LEU A C 1
ATOM 2532 O O . LEU A 1 321 ? 0.080 8.198 -6.525 1.00 88.38 321 LEU A O 1
ATOM 2536 N N . ALA A 1 322 ? -0.773 9.585 -4.986 1.00 85.69 322 ALA A N 1
ATOM 2537 C CA . ALA A 1 322 ? 0.519 10.003 -4.445 1.00 85.69 322 ALA A CA 1
ATOM 2538 C C . ALA A 1 322 ? 0.697 9.393 -3.051 1.00 85.69 322 ALA A C 1
ATOM 2540 O O . ALA A 1 322 ? 0.027 9.855 -2.133 1.00 85.69 322 ALA A O 1
ATOM 2541 N N . TYR A 1 323 ? 1.522 8.351 -2.888 1.00 81.38 323 TYR A N 1
ATOM 2542 C CA . TYR A 1 323 ? 1.665 7.665 -1.588 1.00 81.38 323 TYR A CA 1
ATOM 2543 C C . TYR A 1 323 ? 2.495 8.465 -0.577 1.00 81.38 323 TYR A C 1
ATOM 2545 O O . TYR A 1 323 ? 2.306 8.309 0.625 1.00 81.38 323 TYR A O 1
ATOM 2553 N N . GLU A 1 324 ? 3.359 9.339 -1.086 1.00 73.75 324 GLU A N 1
ATOM 2554 C CA . GLU A 1 324 ? 4.172 10.340 -0.398 1.00 73.75 324 GLU A CA 1
ATOM 2555 C C . GLU A 1 324 ? 4.338 11.537 -1.345 1.00 73.75 324 GLU A C 1
ATOM 2557 O O . GLU A 1 324 ? 3.893 11.494 -2.493 1.00 73.75 324 GLU A O 1
ATOM 2562 N N . GLY A 1 325 ? 4.963 12.618 -0.891 1.00 62.38 325 GLY A N 1
ATOM 2563 C CA . GLY A 1 325 ? 5.318 13.734 -1.760 1.00 62.38 325 GLY A CA 1
ATOM 2564 C C . GLY A 1 325 ? 5.368 15.062 -1.027 1.00 62.38 325 GLY A C 1
ATOM 2565 O O . GLY A 1 325 ? 4.900 15.201 0.103 1.00 62.38 325 GLY A O 1
ATOM 2566 N N . GLY A 1 326 ? 5.954 16.055 -1.684 1.00 62.94 326 GLY A N 1
ATOM 2567 C CA . GLY A 1 326 ? 6.203 17.363 -1.088 1.00 62.94 326 GLY A CA 1
ATOM 2568 C C . GLY A 1 326 ? 7.628 17.837 -1.319 1.00 62.94 326 GLY A C 1
ATOM 2569 O O . GLY A 1 326 ? 8.374 17.272 -2.119 1.00 62.94 326 GLY A O 1
ATOM 2570 N N . GLN A 1 327 ? 7.997 18.914 -0.633 1.00 54.72 327 GLN A N 1
ATOM 2571 C CA . GLN A 1 327 ? 9.369 19.399 -0.675 1.00 54.72 327 GLN A CA 1
ATOM 2572 C C . GLN A 1 327 ? 10.298 18.425 0.052 1.00 54.72 327 GLN A C 1
ATOM 2574 O O . GLN A 1 327 ? 10.005 18.006 1.170 1.00 54.72 327 GLN A O 1
ATOM 2579 N N . HIS A 1 328 ? 11.422 18.087 -0.571 1.00 56.97 328 HIS A N 1
ATOM 2580 C CA . HIS A 1 328 ? 12.380 17.142 -0.017 1.00 56.97 328 HIS A CA 1
ATOM 2581 C C . HIS A 1 328 ? 13.802 17.719 -0.057 1.00 56.97 328 HIS A C 1
ATOM 2583 O O . HIS A 1 328 ? 14.591 17.409 -0.942 1.00 56.97 328 HIS A O 1
ATOM 2589 N N . ILE A 1 329 ? 14.147 18.561 0.919 1.00 56.50 329 ILE A N 1
ATOM 2590 C CA . ILE A 1 329 ? 15.414 19.310 0.958 1.00 56.50 329 ILE A CA 1
ATOM 2591 C C . ILE A 1 329 ? 16.391 18.645 1.940 1.00 56.50 329 ILE A C 1
ATOM 2593 O O . ILE A 1 329 ? 16.162 18.669 3.145 1.00 56.50 329 ILE A O 1
ATOM 2597 N N . TYR A 1 330 ? 17.492 18.073 1.440 1.00 50.09 330 TYR A N 1
ATOM 2598 C CA . TYR A 1 330 ? 18.490 17.352 2.258 1.00 50.09 330 TYR A CA 1
ATOM 2599 C C . TYR A 1 330 ? 19.748 18.164 2.627 1.00 50.09 330 TYR A C 1
ATOM 2601 O O . TYR A 1 330 ? 20.635 17.635 3.294 1.00 50.09 330 TYR A O 1
ATOM 2609 N N . GLN A 1 331 ? 19.888 19.418 2.178 1.00 46.50 331 GLN A N 1
ATOM 2610 C CA . GLN A 1 331 ? 21.140 20.166 2.365 1.00 46.50 331 GLN A CA 1
ATOM 2611 C C . GLN A 1 331 ? 21.168 20.996 3.657 1.00 46.50 331 GLN A C 1
ATOM 2613 O O . GLN A 1 331 ? 20.303 21.844 3.886 1.00 46.50 331 GLN A O 1
ATOM 2618 N N . ASP A 1 332 ? 22.223 20.811 4.459 1.00 45.41 332 ASP A N 1
ATOM 2619 C CA . ASP A 1 332 ? 22.548 21.680 5.594 1.00 45.41 332 ASP A CA 1
ATOM 2620 C C . ASP A 1 332 ? 22.723 23.140 5.116 1.00 45.41 332 ASP A C 1
ATOM 2622 O O . ASP A 1 332 ? 23.524 23.416 4.221 1.00 45.41 332 ASP A O 1
ATOM 2626 N N . ASN A 1 333 ? 22.022 24.087 5.754 1.00 48.44 333 ASN A N 1
ATOM 2627 C CA . ASN A 1 333 ? 21.954 25.525 5.413 1.00 48.44 333 ASN A CA 1
ATOM 2628 C C . ASN A 1 333 ? 21.099 25.913 4.187 1.00 48.44 333 ASN A C 1
ATOM 2630 O O . ASN A 1 333 ? 21.363 26.946 3.572 1.00 48.44 333 ASN A O 1
ATOM 2634 N N . ALA A 1 334 ? 20.068 25.144 3.830 1.00 46.88 334 ALA A N 1
ATOM 2635 C CA . ALA A 1 334 ? 19.070 25.624 2.873 1.00 46.88 334 ALA A CA 1
ATOM 2636 C C . ALA A 1 334 ? 18.292 26.841 3.426 1.00 46.88 334 ALA A C 1
ATOM 2638 O O . ALA A 1 334 ? 17.833 26.831 4.569 1.00 46.88 334 ALA A O 1
ATOM 2639 N N . ASP A 1 335 ? 18.077 27.869 2.594 1.00 47.09 335 ASP A N 1
ATOM 2640 C CA . ASP A 1 335 ? 17.281 29.071 2.931 1.00 47.09 335 ASP A CA 1
ATOM 2641 C C . ASP A 1 335 ? 15.759 28.796 2.968 1.00 47.09 335 ASP A C 1
ATOM 2643 O O . ASP A 1 335 ? 14.933 29.709 3.056 1.00 47.09 335 ASP A O 1
ATOM 2647 N N . VAL A 1 336 ? 15.375 27.523 2.866 1.00 41.53 336 VAL A N 1
ATOM 2648 C CA . VAL A 1 336 ? 13.998 27.041 2.784 1.00 41.53 336 VAL A CA 1
ATOM 2649 C C . VAL A 1 336 ? 13.750 26.105 3.958 1.00 41.53 336 VAL A C 1
ATOM 2651 O O . VAL A 1 336 ? 14.508 25.164 4.179 1.00 41.53 336 VAL A O 1
ATOM 2654 N N . VAL A 1 337 ? 12.699 26.376 4.728 1.00 37.84 337 VAL A N 1
ATOM 2655 C CA . VAL A 1 337 ? 12.301 25.531 5.860 1.00 37.84 337 VAL A CA 1
ATOM 2656 C C . VAL A 1 337 ? 11.476 24.355 5.332 1.00 37.84 337 VAL A C 1
ATOM 2658 O O . VAL A 1 337 ? 10.495 24.589 4.622 1.00 37.84 337 VAL A O 1
ATOM 2661 N N . SER A 1 338 ? 11.882 23.132 5.695 1.00 37.12 338 SER A N 1
ATOM 2662 C CA . SER A 1 338 ? 11.150 21.870 5.491 1.00 37.12 338 SER A CA 1
ATOM 2663 C C . SER A 1 338 ? 9.768 21.877 6.134 1.00 37.12 338 SER A C 1
ATOM 2665 O O . SER A 1 338 ? 9.689 22.325 7.307 1.00 37.12 338 SER A O 1
#

Radius of gyration: 21.05 Å; chains: 1; bounding box: 48×62×49 Å

Sequence (338 aa):
MSRDCFVCYTPEEHDVMRIGNGSVARVTKGLFVLSVLVVACVRAPLAHADMSVGIGCCDHRWWSAVADPFKDGYQNVNPNDPNPFKQTFLDEMSMFSVLRMMDLNQTNDMDDIDAHSPHWSERRQKSDPNQSTVCYEWQIELANQVGRDIWVCMPHNVDSDYPYQLATLIRDNLDPSLKCYIEYSNETWNGIFGQCHYCIAEGLALGLDSNEYVAGYKYHAYRAVRMFEAFEDVFGSQMSSRVRKVIAGQSGNTWMADRHMEVVNDPQLNPSGIQPDCYAVAPYVGLNATTLQGLWDDLPAVVAECQAIKDWCDAEGLALLAYEGGQHIYQDNADVVS

Secondary structure (DSSP, 8-state):
-------PPPS---S----SSS------TTSSSSHHHHHHHTSS--TT----S-EEE--TTTSTT-S--BSS-TTS--TT-S--B-HHHHHHHTT-SEEE-TTTTTTT----TTSS--SGGGSPPTT-S--SSPPHHHHHHHHHHHT-EEEEEEPTT--SSHHHHHHHHHHHHS-TTS-EEEEESS-TT-TTSHHHHHHHHHHHHTTS-SSHHHHHHHHHHHHHHHHHHHHHHHHGGGHHHHEEEEEE--TT-HHHHHHHHHHHH-TTT-TT-PPPSEEEE--EE-TT--SHHHHHHHHHHHHHHHHHHHHHHHHHTPEEEESS-EE----TT-SS--